Protein AF-0000000066391054 (afdb_homodimer)

Secondary structure (DSSP, 8-state):
------------------S-EE-SPPEEE---TTSPEEE--BEE--TT--S--EEEEEEE-SSTTSPPEEEEEEETTEEE--S-GGGTTTEEES-S-GGGTB--EEE-S--GGG-EEEEEEEEETTEEEEEEEEE-/------------------S-EE-SPPEEE---TTSPEEE--BEE--TT--S--EEEEEEE-SSTTSPPEEEEEEETTEEE--S-GGGTTTEEES-S-GGGTB--EEE-S--GGG-EEEEEEEEETTEEEEEEEEE-

Solvent-accessible surface area (backbone atoms only — not comparable to full-atom values): 15584 Å² total; per-residue (Å²): 138,85,81,79,80,76,78,79,78,77,74,71,77,73,76,69,83,57,57,34,38,62,74,48,76,76,48,76,46,79,63,58,73,59,35,68,46,77,48,79,36,33,40,47,79,22,92,79,40,43,71,64,58,36,37,37,35,29,42,47,51,86,49,64,87,47,74,64,38,54,40,36,36,38,49,70,92,37,78,46,49,82,61,29,78,94,46,52,90,29,59,41,66,70,48,96,53,47,88,78,29,35,63,21,31,35,36,44,62,33,49,82,83,66,51,44,38,34,33,47,35,43,33,27,44,85,26,63,32,74,50,57,32,40,38,72,138,84,81,78,79,78,79,78,76,78,74,73,76,74,76,70,82,57,58,34,40,63,74,48,74,77,49,77,46,79,62,58,75,60,34,68,46,78,48,79,37,33,40,46,80,21,92,80,40,41,70,65,58,36,36,39,35,28,41,46,50,85,50,63,88,49,74,65,39,54,41,37,37,39,48,71,93,38,78,46,51,81,64,29,80,95,46,51,88,28,57,40,67,71,48,96,52,46,91,78,30,36,65,20,32,35,37,45,62,33,50,81,85,65,49,44,37,33,34,46,36,44,35,27,45,84,27,62,34,73,49,55,32,42,39,73

Radius of gyration: 23.29 Å; Cα contacts (8 Å, |Δi|>4): 610; chains: 2; bounding box: 37×92×94 Å

InterPro domains:
  IPR007110 Immunoglobulin-like domain [PS50835] (18-136)
  IPR013106 Immunoglobulin V-set domain [PF07686] (26-132)
  IPR013106 Immunoglobulin V-set domain [SM00406] (36-122)
  IPR013783 Immunoglobulin-like fold [G3DSA:2.60.40.10] (15-136)
  IPR036179 Immunoglobulin-like domain superfamily [SSF48726] (21-135)
  IPR052307 Epithelial Junction Adhesion Regulator [PTHR44468] (2-136)

pLDDT: mean 89.66, std 15.78, range [41.47, 98.62]

Foldseek 3Di:
DPPPPPPPPPPPPPPCPQAKEWPDDEEEWEDDAQAKTKDWTFIDHGPPFDDWKKKFKWFDDPDPVDDTWTQWIDTPNDIDHHGDPVQVPQKAQPDPCVVVGTRMIMGGRDDPVNFGKMKMWIDGPPHIYMYIYGYD/DPPPPPPPPPPPPPPCPQAKEWPDDEEEWEDDAQAKTKDWTFIDHGPPFDDWKKKFKWFDDPDNVDDTWTQWIDTPNDIDHPGDPVQVPQKAQPDPCVVVGTRMIMGGRDDPVNFGKMKMWIDGPPHIYMYIYGYD

Organism: Mus musculus (NCBI:txid10090)

Sequence (272 aa):
MARLLCFVLLCGIADFTSGLSITTPEQRIEKAKGETAYLPCKFTLSPEDQGPLDIEWLISPSDNQIVDQVIILYSGDKIYDNYYPDLKGRVHFTSNDVKSGDASINVTNLQLSDIGTYQCKVKKAPGVANKKFLLTMARLLCFVLLCGIADFTSGLSITTPEQRIEKAKGETAYLPCKFTLSPEDQGPLDIEWLISPSDNQIVDQVIILYSGDKIYDNYYPDLKGRVHFTSNDVKSGDASINVTNLQLSDIGTYQCKVKKAPGVANKKFLLT

Nearest PDB structures (foldseek):
  2w9l-assembly2_O  TM=9.539E-01  e=2.294E-18  Homo sapiens
  3j6m-assembly1_B  TM=9.488E-01  e=3.039E-18  Homo sapiens
  3j6n-assembly1_K  TM=9.344E-01  e=1.236E-18  Homo sapiens
  1jew-assembly1_R  TM=9.488E-01  e=8.361E-18  Homo sapiens
  3mj7-assembly1_B  TM=9.248E-01  e=1.236E-18  Mus musculus

Structure (mmCIF, N/CA/C/O backbone):
data_AF-0000000066391054-model_v1
#
loop_
_entity.id
_entity.type
_entity.pdbx_description
1 polymer 'Coxsackie virus and adenovirus receptor'
#
loop_
_atom_site.group_PDB
_atom_site.id
_atom_site.type_symbol
_atom_site.label_atom_id
_atom_site.label_alt_id
_atom_site.label_comp_id
_atom_site.label_asym_id
_atom_site.label_entity_id
_atom_site.label_seq_id
_atom_site.pdbx_PDB_ins_code
_atom_site.Cartn_x
_atom_site.Cartn_y
_atom_site.Cartn_z
_atom_site.occupancy
_atom_site.B_iso_or_equiv
_atom_site.auth_seq_id
_atom_site.auth_comp_id
_atom_site.auth_asym_id
_atom_site.auth_atom_id
_atom_site.pdbx_PDB_model_num
ATOM 1 N N . MET A 1 1 ? 20.672 -45.094 47.188 1 41.47 1 MET A N 1
ATOM 2 C CA . MET A 1 1 ? 19.953 -44.812 45.938 1 41.47 1 MET A CA 1
ATOM 3 C C . MET A 1 1 ? 19.719 -43.312 45.781 1 41.47 1 MET A C 1
ATOM 5 O O . MET A 1 1 ? 18.938 -42.719 46.5 1 41.47 1 MET A O 1
ATOM 9 N N . ALA A 1 2 ? 20.75 -42.5 45.281 1 49.28 2 ALA A N 1
ATOM 10 C CA . ALA A 1 2 ? 20.828 -41.062 44.969 1 49.28 2 ALA A CA 1
ATOM 11 C C . ALA A 1 2 ? 19.859 -40.719 43.844 1 49.28 2 ALA A C 1
ATOM 13 O O . ALA A 1 2 ? 19.922 -41.281 42.75 1 49.28 2 ALA A O 1
ATOM 14 N N . ARG A 1 3 ? 18.562 -40.25 44.062 1 51.44 3 ARG A N 1
ATOM 15 C CA . ARG A 1 3 ? 17.609 -39.719 43.094 1 51.44 3 ARG A CA 1
ATOM 16 C C . ARG A 1 3 ? 18.219 -38.562 42.312 1 51.44 3 ARG A C 1
ATOM 18 O O . ARG A 1 3 ? 18.656 -37.562 42.875 1 51.44 3 ARG A O 1
ATOM 25 N N . LEU A 1 4 ? 18.891 -38.844 41.156 1 51.38 4 LEU A N 1
ATOM 26 C CA . LEU A 1 4 ? 19.344 -37.844 40.188 1 51.38 4 LEU A CA 1
ATOM 27 C C . LEU A 1 4 ? 18.172 -36.969 39.719 1 51.38 4 LEU A C 1
ATOM 29 O O . LEU A 1 4 ? 17.25 -37.469 39.062 1 51.38 4 LEU A O 1
ATOM 33 N N . LEU A 1 5 ? 17.797 -35.906 40.438 1 51.56 5 LEU A N 1
ATOM 34 C CA . LEU A 1 5 ? 16.859 -34.875 39.969 1 51.56 5 LEU A CA 1
ATOM 35 C C . LEU A 1 5 ? 17.297 -34.312 38.625 1 51.56 5 LEU A C 1
ATOM 37 O O . LEU A 1 5 ? 18.359 -33.688 38.531 1 51.56 5 LEU A O 1
ATOM 41 N N . CYS A 1 6 ? 16.875 -34.906 37.438 1 50.28 6 CYS A N 1
ATOM 42 C CA . CYS A 1 6 ? 17.047 -34.344 36.094 1 50.28 6 CYS A CA 1
ATOM 43 C C . CYS A 1 6 ? 16.328 -33 35.938 1 50.28 6 CYS A C 1
ATOM 45 O O . CYS A 1 6 ? 15.102 -32.938 36.062 1 50.28 6 CYS A O 1
ATOM 47 N N . PHE A 1 7 ? 16.875 -31.922 36.375 1 55.56 7 PHE A N 1
ATOM 48 C CA . PHE A 1 7 ? 16.359 -30.594 36.094 1 55.56 7 PHE A CA 1
ATOM 49 C C . PHE A 1 7 ? 16.156 -30.422 34.594 1 55.56 7 PHE A C 1
ATOM 51 O O . PHE A 1 7 ? 17.109 -30.359 33.812 1 55.56 7 PHE A O 1
ATOM 58 N N . VAL A 1 8 ? 14.992 -30.875 34.031 1 55.72 8 VAL A N 1
ATOM 59 C CA . VAL A 1 8 ? 14.586 -30.562 32.656 1 55.72 8 VAL A CA 1
ATOM 60 C C . VAL A 1 8 ? 14.531 -29.047 32.469 1 55.72 8 VAL A C 1
ATOM 62 O O . VAL A 1 8 ? 13.711 -28.375 33.094 1 55.72 8 VAL A O 1
ATOM 65 N N . LEU A 1 9 ? 15.672 -28.359 32.125 1 53.25 9 LEU A N 1
ATOM 66 C CA . LEU A 1 9 ? 15.719 -26.984 31.656 1 53.25 9 LEU A CA 1
ATOM 67 C C . LEU A 1 9 ? 14.797 -26.797 30.453 1 53.25 9 LEU A C 1
ATOM 69 O O . LEU A 1 9 ? 15.078 -27.312 29.375 1 53.25 9 LEU A O 1
ATOM 73 N N . LEU A 1 10 ? 13.492 -26.641 30.656 1 48 10 LEU A N 1
ATOM 74 C CA . LEU A 1 10 ? 12.594 -26.219 29.594 1 48 10 LEU A CA 1
ATOM 75 C C . LEU A 1 10 ? 13.023 -24.859 29.031 1 48 10 LEU A C 1
ATOM 77 O O . LEU A 1 10 ? 12.812 -23.828 29.656 1 48 10 LEU A O 1
ATOM 81 N N . CYS A 1 11 ? 14.141 -24.75 28.25 1 49.84 11 CYS A N 1
ATOM 82 C CA . CYS A 1 11 ? 14.438 -23.562 27.469 1 49.84 11 CYS A CA 1
ATOM 83 C C . CYS A 1 11 ? 13.227 -23.125 26.656 1 49.84 11 CYS A C 1
ATOM 85 O O . CYS A 1 11 ? 12.836 -23.781 25.703 1 49.84 11 CYS A O 1
ATOM 87 N N . GLY A 1 12 ? 12.297 -22.547 27.297 1 46.53 12 GLY A N 1
ATOM 88 C CA . GLY A 1 12 ? 11.242 -21.922 26.516 1 46.53 12 GLY A CA 1
ATOM 89 C C . GLY A 1 12 ? 11.766 -21.172 25.312 1 46.53 12 GLY A C 1
ATOM 90 O O . GLY A 1 12 ? 12.578 -20.25 25.453 1 46.53 12 GLY A O 1
ATOM 91 N N . ILE A 1 13 ? 11.883 -21.719 24.078 1 46.47 13 ILE A N 1
ATOM 92 C CA . ILE A 1 13 ? 12.086 -20.984 22.828 1 46.47 13 ILE A CA 1
ATOM 93 C C . ILE A 1 13 ? 11.148 -19.781 22.781 1 46.47 13 ILE A C 1
ATOM 95 O O . ILE A 1 13 ? 9.93 -19.953 22.672 1 46.47 13 ILE A O 1
ATOM 99 N N . ALA A 1 14 ? 11.484 -18.688 23.484 1 46.59 14 ALA A N 1
ATOM 100 C CA . ALA A 1 14 ? 10.82 -17.438 23.109 1 46.59 14 ALA A CA 1
ATOM 101 C C . ALA A 1 14 ? 10.773 -17.266 21.594 1 46.59 14 ALA A C 1
ATOM 103 O O . ALA A 1 14 ? 11.82 -17.172 20.938 1 46.59 14 ALA A O 1
ATOM 104 N N . ASP A 1 15 ? 9.742 -17.766 20.891 1 47.03 15 ASP A N 1
ATOM 105 C CA . ASP A 1 15 ? 9.484 -17.406 19.5 1 47.03 15 ASP A CA 1
ATOM 106 C C . ASP A 1 15 ? 9.602 -15.891 19.297 1 47.03 15 ASP A C 1
ATOM 108 O O . ASP A 1 15 ? 8.727 -15.133 19.703 1 47.03 15 ASP A O 1
ATOM 112 N N . PHE A 1 16 ? 10.766 -15.359 19.328 1 47.69 16 PHE A N 1
ATOM 113 C CA . PHE A 1 16 ? 10.977 -13.977 18.891 1 47.69 16 PHE A CA 1
ATOM 114 C C . PHE A 1 16 ? 10.25 -13.711 17.578 1 47.69 16 PHE A C 1
ATOM 116 O O . PHE A 1 16 ? 10.711 -14.133 16.516 1 47.69 16 PHE A O 1
ATOM 123 N N . THR A 1 17 ? 8.859 -13.805 17.516 1 52.66 17 THR A N 1
ATOM 124 C CA . THR A 1 17 ? 8.203 -13.258 16.328 1 52.66 17 THR A CA 1
ATOM 125 C C . THR A 1 17 ? 8.797 -11.898 15.961 1 52.66 17 THR A C 1
ATOM 127 O O . THR A 1 17 ? 8.422 -10.875 16.531 1 52.66 17 THR A O 1
ATOM 130 N N . SER A 1 18 ? 10.172 -11.844 15.656 1 67.5 18 SER A N 1
ATOM 131 C CA . SER A 1 18 ? 11.148 -10.789 15.406 1 67.5 18 SER A CA 1
ATOM 132 C C . SER A 1 18 ? 10.852 -10.062 14.094 1 67.5 18 SER A C 1
ATOM 134 O O . SER A 1 18 ? 11.773 -9.602 13.414 1 67.5 18 SER A O 1
ATOM 136 N N . GLY A 1 19 ? 9.578 -10.016 13.586 1 86.75 19 GLY A N 1
ATOM 137 C CA . GLY A 1 19 ? 9.414 -9.297 12.328 1 86.75 19 GLY A CA 1
ATOM 138 C C . GLY A 1 19 ? 8.992 -7.855 12.523 1 86.75 19 GLY A C 1
ATOM 139 O O . GLY A 1 19 ? 8.805 -7.398 13.648 1 86.75 19 GLY A O 1
ATOM 140 N N . LEU A 1 20 ? 9.164 -7.035 11.562 1 95.5 20 LEU A N 1
ATOM 141 C CA . LEU A 1 20 ? 8.633 -5.676 11.539 1 95.5 20 LEU A CA 1
ATOM 142 C C . LEU A 1 20 ? 7.234 -5.625 12.141 1 95.5 20 LEU A C 1
ATOM 144 O O . LEU A 1 20 ? 6.395 -6.477 11.836 1 95.5 20 LEU A O 1
ATOM 148 N N . SER A 1 21 ? 7 -4.723 13.078 1 96.44 21 SER A N 1
ATOM 149 C CA . SER A 1 21 ? 5.695 -4.613 13.719 1 96.44 21 SER A CA 1
ATOM 150 C C . SER A 1 21 ? 5.359 -3.16 14.039 1 96.44 21 SER A C 1
ATOM 152 O O . SER A 1 21 ? 6.246 -2.367 14.359 1 96.44 21 SER A O 1
ATOM 154 N N . ILE A 1 22 ? 4.156 -2.805 13.812 1 97.06 22 ILE A N 1
ATOM 155 C CA . ILE A 1 22 ? 3.641 -1.546 14.336 1 97.06 22 ILE A CA 1
ATOM 156 C C . ILE A 1 22 ? 3.104 -1.76 15.75 1 97.06 22 ILE A C 1
ATOM 158 O O . ILE A 1 22 ? 2.154 -2.521 15.953 1 97.06 22 ILE A O 1
ATOM 162 N N . THR A 1 23 ? 3.701 -1.106 16.688 1 96.44 23 THR A N 1
ATOM 163 C CA . THR A 1 23 ? 3.467 -1.374 18.109 1 96.44 23 THR A CA 1
ATOM 164 C C . THR A 1 23 ? 2.316 -0.523 18.641 1 96.44 23 THR A C 1
ATOM 166 O O . THR A 1 23 ? 1.784 -0.791 19.719 1 96.44 23 THR A O 1
ATOM 169 N N . THR A 1 24 ? 1.842 0.444 17.906 1 95.12 24 THR A N 1
ATOM 170 C CA . THR A 1 24 ? 0.715 1.281 18.312 1 95.12 24 THR A CA 1
ATOM 171 C C . THR A 1 24 ? -0.603 0.529 18.141 1 95.12 24 THR A C 1
ATOM 173 O O . THR A 1 24 ? -0.839 -0.099 17.109 1 95.12 24 THR A O 1
ATOM 176 N N . PRO A 1 25 ? -1.412 0.559 19.094 1 89.69 25 PRO A N 1
ATOM 177 C CA . PRO A 1 25 ? -2.701 -0.126 18.953 1 89.69 25 PRO A CA 1
ATOM 178 C C . PRO A 1 25 ? -3.672 0.609 18.047 1 89.69 25 PRO A C 1
ATOM 180 O O . PRO A 1 25 ? -3.527 1.813 17.812 1 89.69 25 PRO A O 1
ATOM 183 N N . GLU A 1 26 ? -4.586 -0.206 17.5 1 85.62 26 GLU A N 1
ATOM 184 C CA . GLU A 1 26 ? -5.68 0.391 16.734 1 85.62 26 GLU A CA 1
ATOM 185 C C . GLU A 1 26 ? -6.555 1.269 17.625 1 85.62 26 GLU A C 1
ATOM 187 O O . GLU A 1 26 ? -6.848 0.905 18.766 1 85.62 26 GLU A O 1
ATOM 192 N N . GLN A 1 27 ? -6.891 2.42 17.109 1 87.81 27 GLN A N 1
ATOM 193 C CA . GLN A 1 27 ? -7.707 3.285 17.953 1 87.81 27 GLN A CA 1
ATOM 194 C C . GLN A 1 27 ? -8.602 4.191 17.109 1 87.81 27 GLN A C 1
ATOM 196 O O . GLN A 1 27 ? -8.391 4.336 15.898 1 87.81 27 GLN A O 1
ATOM 201 N N . ARG A 1 28 ? -9.609 4.656 17.75 1 93.38 28 ARG A N 1
ATOM 202 C CA . ARG A 1 28 ? -10.461 5.723 17.234 1 93.38 28 ARG A CA 1
ATOM 203 C C . ARG A 1 28 ? -10.023 7.082 17.766 1 93.38 28 ARG A C 1
ATOM 205 O O . ARG A 1 28 ? -9.805 7.234 18.969 1 93.38 28 ARG A O 1
ATOM 212 N N . ILE A 1 29 ? -9.906 8.039 16.969 1 96.69 29 ILE A N 1
ATOM 213 C CA . ILE A 1 29 ? -9.461 9.383 17.328 1 96.69 29 ILE A CA 1
ATOM 214 C C . ILE A 1 29 ? -10.578 10.383 17.062 1 96.69 29 ILE A C 1
ATOM 216 O O . ILE A 1 29 ? -11.062 10.492 15.93 1 96.69 29 ILE A O 1
ATOM 220 N N . GLU A 1 30 ? -11.008 11.062 18.062 1 97.25 30 GLU A N 1
ATOM 221 C CA . GLU A 1 30 ? -12.055 12.07 17.953 1 97.25 30 GLU A CA 1
ATOM 222 C C . GLU A 1 30 ? -11.5 13.469 18.219 1 97.25 30 GLU A C 1
ATOM 224 O O . GLU A 1 30 ? -10.859 13.703 19.25 1 97.25 30 GLU A O 1
ATOM 229 N N . LYS A 1 31 ? -11.766 14.398 17.25 1 97.38 31 LYS A N 1
ATOM 230 C CA . LYS A 1 31 ? -11.305 15.773 17.375 1 97.38 31 LYS A CA 1
ATOM 231 C C . LYS A 1 31 ? -12.32 16.75 16.781 1 97.38 31 LYS A C 1
ATOM 233 O O . LYS A 1 31 ? -13.117 16.375 15.914 1 97.38 31 LYS A O 1
ATOM 238 N N . ALA A 1 32 ? -12.273 17.969 17.156 1 96.88 32 ALA A N 1
ATOM 239 C CA . ALA A 1 32 ? -13.172 18.984 16.641 1 96.88 32 ALA A CA 1
ATOM 240 C C . ALA A 1 32 ? -12.57 19.688 15.422 1 96.88 32 ALA A C 1
ATOM 242 O O . ALA A 1 32 ? -11.359 19.641 15.203 1 96.88 32 ALA A O 1
ATOM 243 N 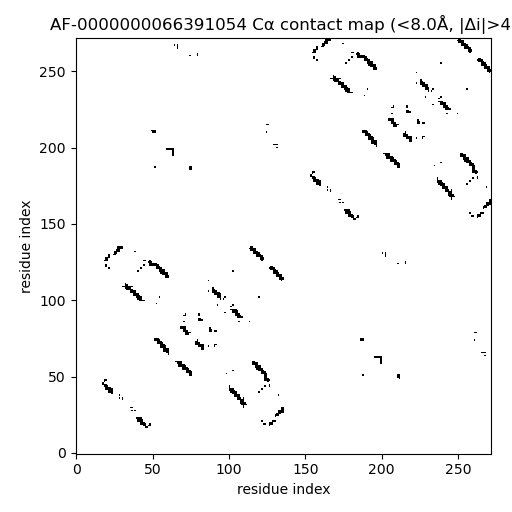N . LYS A 1 33 ? -13.477 20.281 14.641 1 97.12 33 LYS A N 1
ATOM 244 C CA . LYS A 1 33 ? -13.055 21.125 13.523 1 97.12 33 LYS A CA 1
ATOM 245 C C . LYS A 1 33 ? -12.055 22.188 13.992 1 97.12 33 LYS A C 1
ATOM 247 O O . LYS A 1 33 ? -12.234 22.781 15.055 1 97.12 33 LYS A O 1
ATOM 252 N N . GLY A 1 34 ? -11.031 22.375 13.195 1 97.81 34 GLY A N 1
ATOM 253 C CA . GLY A 1 34 ? -10.055 23.406 13.5 1 97.81 34 GLY A CA 1
ATOM 254 C C . GLY A 1 34 ? -8.914 22.906 14.367 1 97.81 34 GLY A C 1
ATOM 255 O O . GLY A 1 34 ? -7.867 23.547 14.469 1 97.81 34 GLY A O 1
ATOM 256 N N . GLU A 1 35 ? -9.039 21.766 14.953 1 98.19 35 GLU A N 1
ATOM 257 C CA . GLU A 1 35 ? -8.016 21.219 15.836 1 98.19 35 GLU A CA 1
ATOM 258 C C . GLU A 1 35 ? -6.965 20.438 15.055 1 98.19 35 GLU A C 1
ATOM 260 O O . GLU A 1 35 ? -7.027 20.359 13.828 1 98.19 35 GLU A O 1
ATOM 265 N N . THR A 1 36 ? -5.902 20.078 15.781 1 98.44 36 THR A N 1
ATOM 266 C CA . THR A 1 36 ? -4.883 19.172 15.258 1 98.44 36 THR A CA 1
ATOM 267 C C . THR A 1 36 ? -5.086 17.75 15.773 1 98.44 36 THR A C 1
ATOM 269 O O . THR A 1 36 ? -5.258 17.547 16.984 1 98.44 36 THR A O 1
ATOM 272 N N . ALA A 1 37 ? -5.152 16.828 14.875 1 98.38 37 ALA A N 1
ATOM 273 C CA . ALA A 1 37 ? -5.234 15.43 15.273 1 98.38 37 ALA A CA 1
ATOM 274 C C . ALA A 1 37 ? -3.863 14.766 15.219 1 98.38 37 ALA A C 1
ATOM 276 O O . ALA A 1 37 ? -3.137 14.898 14.234 1 98.38 37 ALA A O 1
ATOM 277 N N . TYR A 1 38 ? -3.504 14.086 16.281 1 98.31 38 TYR A N 1
ATOM 278 C CA . TYR A 1 38 ? -2.314 13.242 16.359 1 98.31 38 TYR A CA 1
ATOM 279 C C . TYR A 1 38 ? -2.658 11.789 16.062 1 98.31 38 TYR A C 1
ATOM 281 O O . TYR A 1 38 ? -3.48 11.18 16.75 1 98.31 38 TYR A O 1
ATOM 289 N N . LEU A 1 39 ? -2.107 11.234 15.016 1 98.19 39 LEU A N 1
ATOM 290 C CA . LEU A 1 39 ? -2.279 9.828 14.672 1 98.19 39 LEU A CA 1
ATOM 291 C C . LEU A 1 39 ? -1.005 9.039 14.953 1 98.19 39 LEU A C 1
ATOM 293 O O . LEU A 1 39 ? -0.014 9.172 14.234 1 98.19 39 LEU A O 1
ATOM 297 N N . PRO A 1 40 ? -0.972 8.25 15.945 1 98.19 40 PRO A N 1
ATOM 298 C CA . PRO A 1 40 ? 0.245 7.555 16.375 1 98.19 40 PRO A CA 1
ATOM 299 C C . PRO A 1 40 ? 0.564 6.344 15.5 1 98.19 40 PRO A C 1
ATOM 301 O O . PRO A 1 40 ? -0.342 5.605 15.102 1 98.19 40 PRO A O 1
ATOM 304 N N . CYS A 1 41 ? 1.877 6.145 15.266 1 98.44 41 CYS A N 1
ATOM 305 C CA . CYS A 1 41 ? 2.365 4.98 14.539 1 98.44 41 CYS A CA 1
ATOM 306 C C . CYS A 1 41 ? 3.826 4.699 14.875 1 98.44 41 CYS A C 1
ATOM 308 O O . CYS A 1 41 ? 4.727 5.168 14.172 1 98.44 41 CYS A O 1
ATOM 310 N N . LYS A 1 42 ? 4.012 3.965 15.875 1 98.44 42 LYS A N 1
ATOM 311 C CA . LYS A 1 42 ? 5.348 3.506 16.25 1 98.44 42 LYS A CA 1
ATOM 312 C C . LYS A 1 42 ? 5.613 2.098 15.727 1 98.44 42 LYS A C 1
ATOM 314 O O . LYS A 1 42 ? 4.711 1.259 15.703 1 98.44 42 LYS A O 1
ATOM 319 N N . PHE A 1 43 ? 6.906 1.872 15.336 1 98.5 43 PHE A N 1
ATOM 320 C CA . PHE A 1 43 ? 7.195 0.568 14.75 1 98.5 43 PHE A CA 1
ATOM 321 C C . PHE A 1 43 ? 8.578 0.088 15.148 1 98.5 43 PHE A C 1
ATOM 323 O O . PHE A 1 43 ? 9.414 0.879 15.609 1 98.5 43 PHE A O 1
ATOM 330 N N . THR A 1 44 ? 8.797 -1.205 15.039 1 97.94 44 THR A N 1
ATOM 331 C CA . THR A 1 44 ? 10.094 -1.845 15.203 1 97.94 44 THR A CA 1
ATOM 332 C C . THR A 1 44 ? 10.477 -2.639 13.961 1 97.94 44 THR A C 1
ATOM 334 O O . THR A 1 44 ? 9.609 -3.236 13.312 1 97.94 44 THR A O 1
ATOM 337 N N . LEU A 1 45 ? 11.75 -2.561 13.68 1 97.44 45 LEU A N 1
ATOM 338 C CA . LEU A 1 45 ? 12.273 -3.322 12.547 1 97.44 45 LEU A CA 1
ATOM 339 C C . LEU A 1 45 ? 12.914 -4.621 13.023 1 97.44 45 LEU A C 1
ATOM 341 O O . LEU A 1 45 ? 13.305 -4.738 14.188 1 97.44 45 LEU A O 1
ATOM 345 N N . SER A 1 46 ? 12.891 -5.555 12.141 1 95.94 46 SER A N 1
ATOM 346 C CA . SER A 1 46 ? 13.555 -6.828 12.406 1 95.94 46 SER A CA 1
ATOM 347 C C . SER A 1 46 ? 14.977 -6.832 11.852 1 95.94 46 SER A C 1
ATOM 349 O O . SER A 1 46 ? 15.25 -6.203 10.828 1 95.94 46 SER A O 1
ATOM 351 N N . PRO A 1 47 ? 15.906 -7.559 12.469 1 94.75 47 PRO A N 1
ATOM 352 C CA . PRO A 1 47 ? 17.266 -7.676 11.93 1 94.75 47 PRO A CA 1
ATOM 353 C C . PRO A 1 47 ? 17.297 -8.305 10.539 1 94.75 47 PRO A C 1
ATOM 355 O O . PRO A 1 47 ? 18.25 -8.117 9.789 1 94.75 47 PRO A O 1
ATOM 358 N N . GLU A 1 48 ? 16.203 -9.047 10.203 1 95.25 48 GLU A N 1
ATOM 359 C CA . GLU A 1 48 ? 16.156 -9.75 8.922 1 95.25 48 GLU A CA 1
ATOM 360 C C . GLU A 1 48 ? 15.703 -8.812 7.801 1 95.25 48 GLU A C 1
ATOM 362 O O . GLU A 1 48 ? 15.859 -9.133 6.621 1 95.25 48 GLU A O 1
ATOM 367 N N . ASP A 1 49 ? 15.109 -7.68 8.195 1 96.31 49 ASP A N 1
ATOM 368 C CA . ASP A 1 49 ? 14.602 -6.746 7.199 1 96.31 49 ASP A CA 1
ATOM 369 C C . ASP A 1 49 ? 15.75 -6.094 6.426 1 96.31 49 ASP A C 1
ATOM 371 O O . ASP A 1 49 ? 16.75 -5.676 7.016 1 96.31 49 ASP A O 1
ATOM 375 N N . GLN A 1 50 ? 15.594 -6.066 5.137 1 95.25 50 GLN A N 1
ATOM 376 C CA . GLN A 1 50 ? 16.641 -5.539 4.273 1 95.25 50 GLN A CA 1
ATOM 377 C C . GLN A 1 50 ? 16.078 -4.551 3.258 1 95.25 50 GLN A C 1
ATOM 379 O O . GLN A 1 50 ? 14.859 -4.492 3.053 1 95.25 50 GLN A O 1
ATOM 384 N N . GLY A 1 51 ? 16.984 -3.791 2.725 1 94.88 51 GLY A N 1
ATOM 385 C CA . GLY A 1 51 ? 16.562 -2.859 1.69 1 94.88 51 GLY A CA 1
ATOM 386 C C . GLY A 1 51 ? 16 -1.564 2.248 1 94.88 51 GLY A C 1
ATOM 387 O O . GLY A 1 51 ? 16.25 -1.217 3.402 1 94.88 51 GLY A O 1
ATOM 388 N N . PRO A 1 52 ? 15.297 -0.842 1.359 1 96.81 52 PRO A N 1
ATOM 389 C CA . PRO A 1 52 ? 14.828 0.488 1.755 1 96.81 52 PRO A CA 1
ATOM 390 C C . PRO A 1 52 ? 13.641 0.434 2.719 1 96.81 52 PRO A C 1
ATOM 392 O O . PRO A 1 52 ? 12.82 -0.48 2.641 1 96.81 52 PRO A O 1
ATOM 395 N N . LEU A 1 53 ? 13.602 1.356 3.613 1 97.69 53 LEU A N 1
ATOM 396 C CA . LEU A 1 53 ? 12.438 1.59 4.461 1 97.69 53 LEU A CA 1
ATOM 397 C C . LEU A 1 53 ? 11.43 2.494 3.76 1 97.69 53 LEU A C 1
ATOM 399 O O . LEU A 1 53 ? 11.797 3.553 3.242 1 97.69 53 LEU A O 1
ATOM 403 N N . ASP A 1 54 ? 10.242 2.049 3.732 1 97.88 54 ASP A N 1
ATOM 404 C CA . ASP A 1 54 ? 9.141 2.791 3.135 1 97.88 54 ASP A CA 1
ATOM 405 C C . ASP A 1 54 ? 7.984 2.943 4.121 1 97.88 54 ASP A C 1
ATOM 407 O O . ASP A 1 54 ? 7.605 1.983 4.797 1 97.88 54 ASP A O 1
ATOM 411 N N . ILE A 1 55 ? 7.461 4.152 4.223 1 98.44 55 ILE A N 1
ATOM 412 C CA . ILE A 1 55 ? 6.328 4.43 5.098 1 98.44 55 ILE A CA 1
ATOM 413 C C . ILE A 1 55 ? 5.266 5.219 4.34 1 98.44 55 ILE A C 1
ATOM 415 O O . ILE A 1 55 ? 5.578 6.223 3.689 1 98.44 55 ILE A O 1
ATOM 419 N N . GLU A 1 56 ? 4.023 4.746 4.379 1 98.38 56 GLU A N 1
ATOM 420 C CA . GLU A 1 56 ? 2.896 5.438 3.754 1 98.38 56 GLU A CA 1
ATOM 421 C C . GLU A 1 56 ? 1.775 5.684 4.758 1 98.38 56 GLU A C 1
ATOM 423 O O . GLU A 1 56 ? 1.405 4.785 5.516 1 98.38 56 GLU A O 1
ATOM 428 N N . TRP A 1 57 ? 1.344 6.883 4.789 1 98.5 57 TRP A N 1
ATOM 429 C CA . TRP A 1 57 ? 0.02 7.141 5.348 1 98.5 57 TRP A CA 1
ATOM 430 C C . TRP A 1 57 ? -1.025 7.246 4.242 1 98.5 57 TRP A C 1
ATOM 432 O O . TRP A 1 57 ? -0.812 7.934 3.24 1 98.5 57 TRP A O 1
ATOM 442 N N . LEU A 1 58 ? -2.148 6.523 4.441 1 97.31 58 LEU A N 1
ATOM 443 C CA . LEU A 1 58 ? -3.17 6.434 3.404 1 97.31 58 LEU A CA 1
ATOM 444 C C . LEU A 1 58 ? -4.551 6.754 3.969 1 97.31 58 LEU A C 1
ATOM 446 O O . LEU A 1 58 ? -4.793 6.574 5.164 1 97.31 58 LEU A O 1
ATOM 450 N N . ILE A 1 59 ? -5.418 7.285 3.115 1 95.12 59 ILE A N 1
ATOM 451 C CA . ILE A 1 59 ? -6.848 7.336 3.402 1 95.12 59 ILE A CA 1
ATOM 452 C C . ILE A 1 59 ? -7.562 6.195 2.678 1 95.12 59 ILE A C 1
ATOM 454 O O . ILE A 1 59 ? -7.359 5.992 1.479 1 95.12 59 ILE A O 1
ATOM 458 N N . SER A 1 60 ? -8.266 5.395 3.41 1 91.31 60 SER A N 1
ATOM 459 C CA . SER A 1 60 ? -9 4.262 2.865 1 91.31 60 SER A CA 1
ATOM 460 C C . SER A 1 60 ? -10.469 4.613 2.635 1 91.31 60 SER A C 1
ATOM 462 O O . SER A 1 60 ? -11.234 4.742 3.59 1 91.31 60 SER A O 1
ATOM 464 N N . PRO A 1 61 ? -10.805 4.75 1.362 1 87.62 61 PRO A N 1
ATOM 465 C CA . PRO A 1 61 ? -12.203 5.066 1.094 1 87.62 61 PRO A CA 1
ATOM 466 C C . PRO A 1 61 ? -13.164 3.992 1.602 1 87.62 61 PRO A C 1
ATOM 468 O O . PRO A 1 61 ? -12.766 2.84 1.782 1 87.62 61 PRO A O 1
ATOM 471 N N . SER A 1 62 ? -14.43 4.379 1.843 1 85.31 62 SER A N 1
ATOM 472 C CA . SER A 1 62 ? -15.453 3.443 2.291 1 85.31 62 SER A CA 1
ATOM 473 C C . SER A 1 62 ? -15.781 2.416 1.212 1 85.31 62 SER A C 1
ATOM 475 O O . SER A 1 62 ? -16.125 1.274 1.518 1 85.31 62 SER A O 1
ATOM 477 N N . ASP A 1 63 ? -15.633 2.836 0.042 1 83.62 63 ASP A N 1
ATOM 478 C CA . ASP A 1 63 ? -15.82 1.94 -1.096 1 83.62 63 ASP A CA 1
ATOM 479 C C . ASP A 1 63 ? -14.578 1.087 -1.336 1 83.62 63 ASP A C 1
ATOM 481 O O . ASP A 1 63 ? -13.516 1.609 -1.679 1 83.62 63 ASP A O 1
ATOM 485 N N . ASN A 1 64 ? -14.758 -0.189 -1.263 1 79.94 64 ASN A N 1
ATOM 486 C CA . ASN A 1 64 ? -13.625 -1.106 -1.342 1 79.94 64 ASN A CA 1
ATOM 487 C C . ASN A 1 64 ? -13.125 -1.258 -2.775 1 79.94 64 ASN A C 1
ATOM 489 O O . ASN A 1 64 ? -12.117 -1.919 -3.018 1 79.94 64 ASN A O 1
ATOM 493 N N . GLN A 1 65 ? -13.828 -0.7 -3.707 1 80.25 65 GLN A N 1
ATOM 494 C CA . GLN A 1 65 ? -13.406 -0.77 -5.102 1 80.25 65 GLN A CA 1
ATOM 495 C C . GLN A 1 65 ? -12.492 0.399 -5.461 1 80.25 65 GLN A C 1
ATOM 497 O O . GLN A 1 65 ? -11.898 0.419 -6.539 1 80.25 65 GLN A O 1
ATOM 502 N N . ILE A 1 66 ? -12.469 1.343 -4.504 1 85.69 66 ILE A N 1
ATOM 503 C CA . ILE A 1 66 ? -11.602 2.498 -4.703 1 85.69 66 ILE A CA 1
ATOM 504 C C . ILE A 1 66 ? -10.273 2.285 -3.973 1 85.69 66 ILE A C 1
ATOM 506 O O . ILE A 1 66 ? -10.266 1.852 -2.818 1 85.69 66 ILE A O 1
ATOM 510 N N . VAL A 1 67 ? -9.195 2.539 -4.613 1 87.94 67 VAL A N 1
ATOM 511 C CA . VAL A 1 67 ? -7.875 2.281 -4.047 1 87.94 67 VAL A CA 1
ATOM 512 C C . VAL A 1 67 ? -7.598 3.264 -2.908 1 87.94 67 VAL A C 1
ATOM 514 O O . VAL A 1 67 ? -8.078 4.398 -2.93 1 87.94 67 VAL A O 1
ATOM 517 N N . ASP A 1 68 ? -6.859 2.826 -1.962 1 92.81 68 ASP A N 1
ATOM 518 C CA . ASP A 1 68 ? -6.379 3.715 -0.909 1 92.81 68 ASP A CA 1
ATOM 519 C C . ASP A 1 68 ? -5.566 4.867 -1.493 1 92.81 68 ASP A C 1
ATOM 521 O O . ASP A 1 68 ? -4.848 4.691 -2.479 1 92.81 68 ASP A O 1
ATOM 525 N N . GLN A 1 69 ? -5.688 5.977 -0.858 1 94.38 69 GLN A N 1
ATOM 526 C CA . GLN A 1 69 ? -4.965 7.148 -1.343 1 94.38 69 GLN A CA 1
ATOM 527 C C . GLN A 1 69 ? -3.846 7.543 -0.385 1 94.38 69 GLN A C 1
ATOM 529 O O . GLN A 1 69 ? -4.094 7.809 0.793 1 94.38 69 GLN A O 1
ATOM 534 N N . VAL A 1 70 ? -2.66 7.609 -0.936 1 97.56 70 VAL A N 1
ATOM 535 C CA . VAL A 1 70 ? -1.514 8.047 -0.146 1 97.56 70 VAL A CA 1
ATOM 536 C C . VAL A 1 70 ? -1.655 9.531 0.189 1 97.56 70 VAL A C 1
ATOM 538 O O . VAL A 1 70 ? -2.037 10.336 -0.666 1 97.56 70 VAL A O 1
ATOM 541 N N . ILE A 1 71 ? -1.372 9.984 1.354 1 98 71 ILE A N 1
ATOM 542 C CA . ILE A 1 71 ? -1.459 11.398 1.699 1 98 71 ILE A CA 1
ATOM 543 C C . ILE A 1 71 ? -0.066 11.945 2.01 1 98 71 ILE A C 1
ATOM 545 O O . ILE A 1 71 ? 0.207 13.125 1.802 1 98 71 ILE A O 1
ATOM 549 N N . ILE A 1 72 ? 0.858 11.156 2.529 1 98.06 72 ILE A N 1
ATOM 550 C CA . ILE A 1 72 ? 2.254 11.492 2.797 1 98.06 72 ILE A CA 1
ATOM 551 C C . ILE A 1 72 ? 3.107 10.227 2.727 1 98.06 72 ILE A C 1
ATOM 553 O O . ILE A 1 72 ? 2.65 9.141 3.086 1 98.06 72 ILE A O 1
ATOM 557 N N . LEU A 1 73 ? 4.309 10.289 2.195 1 97.88 73 LEU A N 1
ATOM 558 C CA . LEU A 1 73 ? 5.191 9.164 1.905 1 97.88 73 LEU A CA 1
ATOM 559 C C . LEU A 1 73 ? 6.609 9.445 2.389 1 97.88 73 LEU A C 1
ATOM 561 O O . LEU A 1 73 ? 7.117 10.555 2.221 1 97.88 73 LEU A O 1
ATOM 565 N N . TYR A 1 74 ? 7.199 8.609 3.15 1 98.06 74 TYR A N 1
ATOM 566 C CA . TYR A 1 74 ? 8.633 8.578 3.41 1 98.06 74 TYR A CA 1
ATOM 567 C C . TYR A 1 74 ? 9.312 7.48 2.602 1 98.06 74 TYR A C 1
ATOM 569 O O . TYR A 1 74 ? 8.961 6.305 2.719 1 98.06 74 TYR A O 1
ATOM 577 N N . SER A 1 75 ? 10.195 7.758 1.775 1 96.69 75 SER A N 1
ATOM 578 C CA . SER A 1 75 ? 10.914 6.82 0.92 1 96.69 75 SER A CA 1
ATOM 579 C C . SER A 1 75 ? 12.266 7.383 0.496 1 96.69 75 SER A C 1
ATOM 581 O O . SER A 1 75 ? 12.367 8.547 0.11 1 96.69 75 SER A O 1
ATOM 583 N N . GLY A 1 76 ? 13.367 6.555 0.585 1 93.25 76 GLY A N 1
ATOM 584 C CA . GLY A 1 76 ? 14.688 7.023 0.195 1 93.25 76 GLY A CA 1
ATOM 585 C C . GLY A 1 76 ? 15.188 8.18 1.043 1 93.25 76 GLY A C 1
ATOM 586 O O . GLY A 1 76 ? 15.766 9.133 0.521 1 93.25 76 GLY A O 1
ATOM 587 N N . ASP A 1 77 ? 14.812 8.172 2.242 1 94.56 77 ASP A N 1
ATOM 588 C CA . ASP A 1 77 ? 15.242 9.164 3.227 1 94.56 77 ASP A CA 1
ATOM 589 C C . ASP A 1 77 ? 14.641 10.539 2.924 1 94.56 77 ASP A C 1
ATOM 591 O O . ASP A 1 77 ? 15.219 11.562 3.297 1 94.56 77 ASP A O 1
ATOM 595 N N . LYS A 1 78 ? 13.57 10.555 2.219 1 96.31 78 LYS A N 1
ATOM 596 C CA . LYS A 1 78 ? 12.883 11.797 1.88 1 96.31 78 LYS A CA 1
ATOM 597 C C . LYS A 1 78 ? 11.391 11.703 2.197 1 96.31 78 LYS A C 1
ATOM 599 O O . LYS A 1 78 ? 10.812 10.609 2.17 1 96.31 78 LYS A O 1
ATOM 604 N N . ILE A 1 79 ? 10.859 12.82 2.523 1 97 79 ILE A N 1
ATOM 605 C CA . ILE A 1 79 ? 9.422 12.922 2.789 1 97 79 ILE A CA 1
ATOM 606 C C . ILE A 1 79 ? 8.727 13.578 1.603 1 97 79 ILE A C 1
ATOM 608 O O . ILE A 1 79 ? 9.188 14.594 1.084 1 97 79 ILE A O 1
ATOM 612 N N . TYR A 1 80 ? 7.648 12.992 1.138 1 96.44 80 TYR A N 1
ATOM 613 C CA . TYR A 1 80 ? 6.785 13.516 0.085 1 96.44 80 TYR A CA 1
ATOM 614 C C . TYR A 1 80 ? 5.367 13.727 0.598 1 96.44 80 TYR A C 1
ATOM 616 O O . TYR A 1 80 ? 4.68 12.766 0.956 1 96.44 80 TYR A O 1
ATOM 624 N N . ASP A 1 81 ? 4.895 14.977 0.597 1 95.25 81 ASP A N 1
ATOM 625 C CA . ASP A 1 81 ? 3.654 15.281 1.31 1 95.25 81 ASP A CA 1
ATOM 626 C C . ASP A 1 81 ? 2.629 15.922 0.381 1 95.25 81 ASP A C 1
ATOM 628 O O . ASP A 1 81 ? 1.724 16.625 0.839 1 95.25 81 ASP A O 1
ATOM 632 N N . ASN A 1 82 ? 2.732 15.727 -0.863 1 92.62 82 ASN A N 1
ATOM 633 C CA . ASN A 1 82 ? 1.86 16.375 -1.834 1 92.62 82 ASN A CA 1
ATOM 634 C C . ASN A 1 82 ? 1.052 15.352 -2.631 1 92.62 82 ASN A C 1
ATOM 636 O O . ASN A 1 82 ? 0.979 15.438 -3.859 1 92.62 82 ASN A O 1
ATOM 640 N N . TYR A 1 83 ? 0.368 14.406 -1.905 1 95.69 83 TYR A N 1
ATOM 641 C CA . TYR A 1 83 ? -0.315 13.336 -2.623 1 95.69 83 TYR A CA 1
ATOM 642 C C . TYR A 1 83 ? -1.826 13.531 -2.586 1 95.69 83 TYR A C 1
ATOM 644 O O . TYR A 1 83 ? -2.555 12.938 -3.381 1 95.69 83 TYR A O 1
ATOM 652 N N . TYR A 1 84 ? -2.236 14.266 -1.618 1 95.12 84 TYR A N 1
ATOM 653 C CA . TYR A 1 84 ? -3.668 14.422 -1.386 1 95.12 84 TYR A CA 1
ATOM 654 C C . TYR A 1 84 ? -4.043 15.891 -1.228 1 95.12 84 TYR A C 1
ATOM 656 O O . TYR A 1 84 ? -3.922 16.453 -0.138 1 95.12 84 TYR A O 1
ATOM 664 N N . PRO A 1 85 ? -4.605 16.438 -2.236 1 94 85 PRO A N 1
ATOM 665 C CA . PRO A 1 85 ? -4.805 17.891 -2.293 1 94 85 PRO A CA 1
ATOM 666 C C . PRO A 1 85 ? -5.582 18.422 -1.092 1 94 85 PRO A C 1
ATOM 668 O O . PRO A 1 85 ? -5.281 19.516 -0.589 1 94 85 PRO A O 1
ATOM 671 N N . ASP A 1 86 ? -6.555 17.703 -0.605 1 94.69 86 ASP A N 1
ATOM 672 C CA . ASP A 1 86 ? -7.414 18.203 0.465 1 94.69 86 ASP A CA 1
ATOM 673 C C . ASP A 1 86 ? -6.645 18.312 1.777 1 94.69 86 ASP A C 1
ATOM 675 O O . ASP A 1 86 ? -7.102 18.984 2.715 1 94.69 86 ASP A O 1
ATOM 679 N N . LEU A 1 87 ? -5.492 17.656 1.826 1 96.5 87 LEU A N 1
ATOM 680 C CA . LEU A 1 87 ? -4.711 17.719 3.055 1 96.5 87 LEU A CA 1
ATOM 681 C C . LEU A 1 87 ? -3.361 18.391 2.811 1 96.5 87 LEU A C 1
ATOM 683 O O . LEU A 1 87 ? -2.473 18.328 3.664 1 96.5 87 LEU A O 1
ATOM 687 N N . LYS A 1 88 ? -3.184 18.984 1.662 1 93.75 88 LYS A N 1
ATOM 688 C CA . LYS A 1 88 ? -1.912 19.609 1.317 1 93.75 88 LYS A CA 1
ATOM 689 C C . LYS A 1 88 ? -1.512 20.641 2.363 1 93.75 88 LYS A C 1
ATOM 691 O O . LYS A 1 88 ? -2.289 21.547 2.68 1 93.75 88 LYS A O 1
ATOM 696 N N . GLY A 1 89 ? -0.312 20.516 2.891 1 95.75 89 GLY A N 1
ATOM 697 C CA . GLY A 1 89 ? 0.214 21.453 3.867 1 95.75 89 GLY A CA 1
ATOM 698 C C . GLY A 1 89 ? -0.304 21.203 5.27 1 95.75 89 GLY A C 1
ATOM 699 O O . GLY A 1 89 ? 0.077 21.906 6.211 1 95.75 89 GLY A O 1
ATOM 700 N N . ARG A 1 90 ? -1.163 20.219 5.418 1 98.25 90 ARG A N 1
ATOM 701 C CA . ARG A 1 90 ? -1.802 20.047 6.719 1 98.25 90 ARG A CA 1
ATOM 702 C C . ARG A 1 90 ? -1.417 18.703 7.336 1 98.25 90 ARG A C 1
ATOM 704 O O . ARG A 1 90 ? -1.813 18.391 8.461 1 98.25 90 ARG A O 1
ATOM 711 N N . VAL A 1 91 ? -0.597 17.906 6.711 1 98.31 91 VAL A N 1
ATOM 712 C CA . VAL A 1 91 ? -0.182 16.609 7.246 1 98.31 91 VAL A CA 1
ATOM 713 C C . VAL A 1 91 ? 1.34 16.562 7.352 1 98.31 91 VAL A C 1
ATOM 715 O O . VAL A 1 91 ? 2.045 16.875 6.387 1 98.31 91 VAL A O 1
ATOM 718 N N . HIS A 1 92 ? 1.856 16.156 8.57 1 97.81 92 HIS A N 1
ATOM 719 C CA . HIS A 1 92 ? 3.293 16.156 8.828 1 97.81 92 HIS A CA 1
ATOM 720 C C . HIS A 1 92 ? 3.686 15.039 9.781 1 97.81 92 HIS A C 1
ATOM 722 O O . HIS A 1 92 ? 2.963 14.758 10.742 1 97.81 92 HIS A O 1
ATOM 728 N N . PHE A 1 93 ? 4.824 14.477 9.438 1 98.56 93 PHE A N 1
ATOM 729 C CA . PHE A 1 93 ? 5.398 13.594 10.453 1 98.56 93 PHE A CA 1
ATOM 730 C C . PHE A 1 93 ? 5.777 14.391 11.695 1 98.56 93 PHE A C 1
ATOM 732 O O . PHE A 1 93 ? 6.297 15.5 11.602 1 98.56 93 PHE A O 1
ATOM 739 N N . THR A 1 94 ? 5.496 13.82 12.875 1 97.94 94 THR A N 1
ATOM 740 C CA . THR A 1 94 ? 5.801 14.508 14.117 1 97.94 94 THR A CA 1
ATOM 741 C C . THR A 1 94 ? 7.281 14.375 14.469 1 97.94 94 THR A C 1
ATOM 743 O O . THR A 1 94 ? 7.855 15.25 15.117 1 97.94 94 THR A O 1
ATOM 746 N N . SER A 1 95 ? 7.887 13.203 14.086 1 96.56 95 SER A N 1
ATOM 747 C CA . SER A 1 95 ? 9.281 12.93 14.398 1 96.56 95 SER A CA 1
ATOM 748 C C . SER A 1 95 ? 10.219 13.562 13.375 1 96.56 95 SER A C 1
ATOM 750 O O . SER A 1 95 ? 9.93 13.555 12.172 1 96.56 95 SER A O 1
ATOM 752 N N . ASN A 1 96 ? 11.398 14.062 13.82 1 93.56 96 ASN A N 1
ATOM 753 C CA . ASN A 1 96 ? 12.438 14.555 12.93 1 93.56 96 ASN A CA 1
ATOM 754 C C . ASN A 1 96 ? 13.297 13.414 12.383 1 93.56 96 ASN A C 1
ATOM 756 O O . ASN A 1 96 ? 14.102 13.617 11.477 1 93.56 96 ASN A O 1
ATOM 760 N N . ASP A 1 97 ? 13.094 12.266 12.938 1 95.62 97 ASP A N 1
ATOM 761 C CA . ASP A 1 97 ? 13.812 11.078 12.492 1 95.62 97 ASP A CA 1
ATOM 762 C C . ASP A 1 97 ? 12.867 9.883 12.359 1 95.62 97 ASP A C 1
ATOM 764 O O . ASP A 1 97 ? 12.883 8.977 13.195 1 95.62 97 ASP A O 1
ATOM 768 N N . VAL A 1 98 ? 12.148 9.812 11.336 1 96.19 98 VAL A N 1
ATOM 769 C CA . VAL A 1 98 ? 11.102 8.82 11.078 1 96.19 98 VAL A CA 1
ATOM 770 C C . VAL A 1 98 ? 11.711 7.422 11.094 1 96.19 98 VAL A C 1
ATOM 772 O O . VAL A 1 98 ? 11.062 6.465 11.531 1 96.19 98 VAL A O 1
ATOM 775 N N . LYS A 1 99 ? 12.969 7.316 10.648 1 95.31 99 LYS A N 1
ATOM 776 C CA . LYS A 1 99 ? 13.617 6.012 10.508 1 95.31 99 LYS A CA 1
ATOM 777 C C . LYS A 1 99 ? 13.883 5.383 11.875 1 95.31 99 LYS A C 1
ATOM 779 O O . LYS A 1 99 ? 14.164 4.188 11.969 1 95.31 99 LYS A O 1
ATOM 784 N N . SER A 1 100 ? 13.781 6.168 12.938 1 95.06 100 SER A N 1
ATOM 785 C CA . SER A 1 100 ? 14.086 5.691 14.281 1 95.06 100 SER A CA 1
ATOM 786 C C . SER A 1 100 ? 12.875 5.012 14.914 1 95.06 100 SER A C 1
ATOM 788 O O . SER A 1 100 ? 12.891 4.676 16.109 1 95.06 100 SER A O 1
ATOM 790 N N . GLY A 1 101 ? 11.766 4.855 14.188 1 97.69 101 GLY A N 1
ATOM 791 C CA . GLY A 1 101 ? 10.703 3.988 14.68 1 97.69 101 GLY A CA 1
ATOM 792 C C . GLY A 1 101 ? 9.43 4.742 15.016 1 97.69 101 GLY A C 1
ATOM 793 O O . GLY A 1 101 ? 8.523 4.191 15.648 1 97.69 101 GLY A O 1
ATOM 794 N N . ASP A 1 102 ? 9.375 5.988 14.672 1 98.5 102 ASP A N 1
ATOM 795 C CA . ASP A 1 102 ? 8.172 6.77 14.938 1 98.5 102 ASP A CA 1
ATOM 796 C C . ASP A 1 102 ? 7.652 7.43 13.664 1 98.5 102 ASP A C 1
ATOM 798 O O . ASP A 1 102 ? 8.125 8.5 13.273 1 98.5 102 ASP A O 1
ATOM 802 N N . ALA A 1 103 ? 6.57 6.855 13.133 1 98.62 103 ALA A N 1
ATOM 803 C CA . ALA A 1 103 ? 5.961 7.344 11.898 1 98.62 103 ALA A CA 1
ATOM 804 C C . ALA A 1 103 ? 4.668 8.102 12.188 1 98.62 103 ALA A C 1
ATOM 806 O O . ALA A 1 103 ? 3.811 8.234 11.305 1 98.62 103 ALA A O 1
ATOM 807 N N . SER A 1 104 ? 4.473 8.633 13.359 1 98.56 104 SER A N 1
ATOM 808 C CA . SER A 1 104 ? 3.268 9.367 13.727 1 98.56 104 SER A CA 1
ATOM 809 C C . SER A 1 104 ? 3.119 10.641 12.906 1 98.56 104 SER A C 1
ATOM 811 O O . SER A 1 104 ? 4.113 11.211 12.445 1 98.56 104 SER A O 1
ATOM 813 N N . ILE A 1 105 ? 1.894 11.086 12.766 1 98.56 105 ILE A N 1
ATOM 814 C CA . ILE A 1 105 ? 1.675 12.312 12.008 1 98.56 105 ILE A CA 1
ATOM 815 C C . ILE A 1 105 ? 0.712 13.219 12.773 1 98.56 105 ILE A C 1
ATOM 817 O O . ILE A 1 105 ? -0.034 12.758 13.641 1 98.56 105 ILE A O 1
ATOM 821 N N . ASN A 1 106 ? 0.806 14.461 12.406 1 98.44 106 ASN A N 1
ATOM 822 C CA . ASN A 1 106 ? -0.209 15.453 12.75 1 98.44 106 ASN A CA 1
ATOM 823 C C . ASN A 1 106 ? -1.022 15.875 11.531 1 98.44 106 ASN A C 1
ATOM 825 O O . ASN A 1 106 ? -0.462 16.125 10.461 1 98.44 106 ASN A O 1
ATOM 829 N N . VAL A 1 107 ? -2.32 15.914 11.695 1 98.38 107 VAL A N 1
ATOM 830 C CA . VAL A 1 107 ? -3.217 16.562 10.75 1 98.38 107 VAL A CA 1
ATOM 831 C C . VAL A 1 107 ? -3.746 17.875 11.352 1 98.38 107 VAL A C 1
ATOM 833 O O . VAL A 1 107 ? -4.504 17.844 12.32 1 98.38 107 VAL A O 1
ATOM 836 N N . THR A 1 108 ? -3.326 18.953 10.781 1 98.44 108 THR A N 1
ATOM 837 C CA . THR A 1 108 ? -3.637 20.25 11.383 1 98.44 108 THR A CA 1
ATOM 838 C C . THR A 1 108 ? -4.887 20.859 10.75 1 98.44 108 THR A C 1
ATOM 840 O O . THR A 1 108 ? -5.316 20.422 9.68 1 98.44 108 THR A O 1
ATOM 843 N N . ASN A 1 109 ? -5.531 21.781 11.445 1 98.12 109 ASN A N 1
ATOM 844 C CA . ASN A 1 109 ? -6.695 22.516 10.969 1 98.12 109 ASN A CA 1
ATOM 845 C C . ASN A 1 109 ? -7.746 21.578 10.375 1 98.12 109 ASN A C 1
ATOM 847 O O . ASN A 1 109 ? -8.172 21.75 9.234 1 98.12 109 ASN A O 1
ATOM 851 N N . LEU A 1 110 ? -8.211 20.703 11.219 1 98.38 110 LEU A N 1
ATOM 852 C CA . LEU A 1 110 ? -9.125 19.641 10.812 1 98.38 110 LEU A CA 1
ATOM 853 C C . LEU A 1 110 ? -10.398 20.219 10.203 1 98.38 110 LEU A C 1
ATOM 855 O O . LEU A 1 110 ? -10.945 21.188 10.711 1 98.38 110 LEU A O 1
ATOM 859 N N . GLN A 1 111 ? -10.797 19.594 9.125 1 97.88 111 GLN A N 1
ATOM 860 C CA . GLN A 1 111 ? -12.062 19.875 8.453 1 97.88 111 GLN A CA 1
ATOM 861 C C . GLN A 1 111 ? -13 18.688 8.523 1 97.88 111 GLN A C 1
ATOM 863 O O . GLN A 1 111 ? -12.57 17.562 8.805 1 97.88 111 GLN A O 1
ATOM 868 N N . LEU A 1 112 ? -14.305 18.891 8.297 1 96.75 112 LEU A N 1
ATOM 869 C CA . LEU A 1 112 ? -15.273 17.797 8.312 1 96.75 112 LEU A CA 1
ATOM 870 C C . LEU A 1 112 ? -14.945 16.766 7.25 1 96.75 112 LEU A C 1
ATOM 872 O O . LEU A 1 112 ? -15.188 15.57 7.441 1 96.75 112 LEU A O 1
ATOM 876 N N . SER A 1 113 ? -14.305 17.25 6.164 1 95.81 113 SER A N 1
ATOM 877 C CA . SER A 1 113 ? -13.977 16.359 5.047 1 95.81 113 SER A CA 1
ATOM 878 C C . SER A 1 113 ? -12.82 15.43 5.398 1 95.81 113 SER A C 1
ATOM 880 O O . SER A 1 113 ? -12.539 14.484 4.668 1 95.81 113 SER A O 1
ATOM 882 N N . ASP A 1 114 ? -12.211 15.719 6.539 1 97.56 114 ASP A N 1
ATOM 883 C CA . ASP A 1 114 ? -11.055 14.914 6.926 1 97.56 114 ASP A CA 1
ATOM 884 C C . ASP A 1 114 ? -11.484 13.633 7.633 1 97.56 114 ASP A C 1
ATOM 886 O O . ASP A 1 114 ? -10.664 12.758 7.891 1 97.56 114 ASP A O 1
ATOM 890 N N . ILE A 1 115 ? -12.812 13.5 7.938 1 96.31 115 ILE A N 1
ATOM 891 C CA . ILE A 1 115 ? -13.32 12.297 8.586 1 96.31 115 ILE A CA 1
ATOM 892 C C . ILE A 1 115 ? -13.102 11.086 7.684 1 96.31 115 ILE A C 1
ATOM 894 O O . ILE A 1 115 ? -13.383 11.141 6.484 1 96.31 115 ILE A O 1
ATOM 898 N N . GLY A 1 116 ? -12.633 10.016 8.367 1 94.5 116 GLY A N 1
ATOM 899 C CA . GLY A 1 116 ? -12.438 8.805 7.59 1 94.5 116 GLY A CA 1
ATOM 900 C C . GLY A 1 116 ? -11.461 7.832 8.227 1 94.5 116 GLY A C 1
ATOM 901 O O . GLY A 1 116 ? -11.062 8.016 9.383 1 94.5 116 GLY A O 1
ATOM 902 N N . THR A 1 117 ? -11.156 6.77 7.473 1 94.88 117 THR A N 1
ATOM 903 C CA . THR A 1 117 ? -10.219 5.746 7.934 1 94.88 117 THR A CA 1
ATOM 904 C C . THR A 1 117 ? -8.828 5.992 7.371 1 94.88 117 THR A C 1
ATOM 906 O O . THR A 1 117 ? -8.648 6.09 6.156 1 94.88 117 THR A O 1
ATOM 909 N N . TYR A 1 118 ? -7.949 6.156 8.281 1 96.38 118 TYR A N 1
ATOM 910 C CA . TYR A 1 118 ? -6.539 6.336 7.938 1 96.38 118 TYR A CA 1
ATOM 911 C C . TYR A 1 118 ? -5.754 5.055 8.18 1 96.38 118 TYR A C 1
ATOM 913 O O . TYR A 1 118 ? -6.141 4.227 9.008 1 96.38 118 TYR A O 1
ATOM 921 N N . GLN A 1 119 ? -4.625 4.898 7.441 1 96.44 119 GLN A N 1
ATOM 922 C CA . GLN A 1 119 ? -3.799 3.705 7.578 1 96.44 119 GLN A CA 1
ATOM 923 C C . GLN A 1 119 ? -2.314 4.062 7.566 1 96.44 119 GLN A C 1
ATOM 925 O O . GLN A 1 119 ? -1.863 4.836 6.723 1 96.44 119 GLN A O 1
ATOM 930 N N . CYS A 1 120 ? -1.605 3.613 8.539 1 98.19 120 CYS A N 1
ATOM 931 C CA . CYS A 1 120 ? -0.148 3.67 8.547 1 98.19 120 CYS A CA 1
ATOM 932 C C . CYS A 1 120 ? 0.453 2.361 8.055 1 98.19 120 CYS A C 1
ATOM 934 O O . CYS A 1 120 ? 0.193 1.299 8.625 1 98.19 120 CYS A O 1
ATOM 936 N N . LYS A 1 121 ? 1.201 2.371 7.016 1 98 121 LYS A N 1
ATOM 937 C CA . LYS A 1 121 ? 1.874 1.201 6.461 1 98 121 LYS A CA 1
ATOM 938 C C . LYS A 1 121 ? 3.391 1.361 6.512 1 98 121 LYS A C 1
ATOM 940 O O . LYS A 1 121 ? 3.938 2.314 5.953 1 98 121 LYS A O 1
ATOM 945 N N . VAL A 1 122 ? 4.09 0.482 7.117 1 98.5 122 VAL A N 1
ATOM 946 C CA . VAL A 1 122 ? 5.543 0.459 7.219 1 98.5 122 VAL A CA 1
ATOM 947 C C . VAL A 1 122 ? 6.094 -0.784 6.52 1 98.5 122 VAL A C 1
ATOM 949 O O . VAL A 1 122 ? 5.602 -1.895 6.742 1 98.5 122 VAL A O 1
ATOM 952 N N . LYS A 1 123 ? 7.074 -0.556 5.695 1 98.31 123 LYS A N 1
ATOM 953 C CA . LYS A 1 123 ? 7.621 -1.683 4.945 1 98.31 123 LYS A CA 1
ATOM 954 C C . LYS A 1 123 ? 9.141 -1.608 4.875 1 98.31 123 LYS A C 1
ATOM 956 O O . LYS A 1 123 ? 9.703 -0.554 4.574 1 98.31 123 LYS A O 1
ATOM 961 N N . LYS A 1 124 ? 9.766 -2.572 5.172 1 97.75 124 LYS A N 1
ATOM 962 C CA . LYS A 1 124 ? 11.164 -2.918 4.906 1 97.75 124 LYS A CA 1
ATOM 963 C C . LYS A 1 124 ? 11.32 -4.422 4.695 1 97.75 124 LYS A C 1
ATOM 965 O O . LYS A 1 124 ? 11.242 -5.199 5.648 1 97.75 124 LYS A O 1
ATOM 970 N N . ALA A 1 125 ? 11.562 -4.812 3.512 1 96.44 125 ALA A N 1
ATOM 971 C CA . ALA A 1 125 ? 11.43 -6.215 3.115 1 96.44 125 ALA A CA 1
ATOM 972 C C . ALA A 1 125 ? 12.336 -7.109 3.959 1 96.44 125 ALA A C 1
ATOM 974 O O . ALA A 1 125 ? 13.492 -6.773 4.211 1 96.44 125 ALA A O 1
ATOM 975 N N . PRO A 1 126 ? 11.781 -8.227 4.324 1 97.12 126 PRO A N 1
ATOM 976 C CA . PRO A 1 126 ? 10.453 -8.773 4.023 1 97.12 126 PRO A CA 1
ATOM 977 C C . PRO A 1 126 ? 9.367 -8.25 4.961 1 97.12 126 PRO A C 1
ATOM 979 O O . PRO A 1 126 ? 8.203 -8.609 4.824 1 97.12 126 PRO A O 1
ATOM 982 N N . GLY A 1 127 ? 9.664 -7.379 5.898 1 97.5 127 GLY A N 1
ATOM 983 C CA . GLY A 1 127 ? 8.688 -6.875 6.848 1 97.5 127 GLY A CA 1
ATOM 984 C C . GLY A 1 127 ? 7.66 -5.957 6.215 1 97.5 127 GLY A C 1
ATOM 985 O O . GLY A 1 127 ? 8 -5.105 5.391 1 97.5 127 GLY A O 1
ATOM 986 N N . VAL A 1 128 ? 6.434 -6.18 6.492 1 97.25 128 VAL A N 1
ATOM 987 C CA . VAL A 1 128 ? 5.32 -5.312 6.121 1 97.25 128 VAL A CA 1
ATOM 988 C C . VAL A 1 128 ? 4.301 -5.27 7.258 1 97.25 128 VAL A C 1
ATOM 990 O O . VAL A 1 128 ? 3.863 -6.312 7.75 1 97.25 128 VAL A O 1
ATOM 993 N N . ALA A 1 129 ? 3.951 -4.098 7.664 1 96.56 129 ALA A N 1
ATOM 994 C CA . ALA A 1 129 ? 2.943 -3.955 8.711 1 96.56 129 ALA A CA 1
ATOM 995 C C . ALA A 1 129 ? 2.014 -2.781 8.422 1 96.56 129 ALA A C 1
ATOM 997 O O . ALA A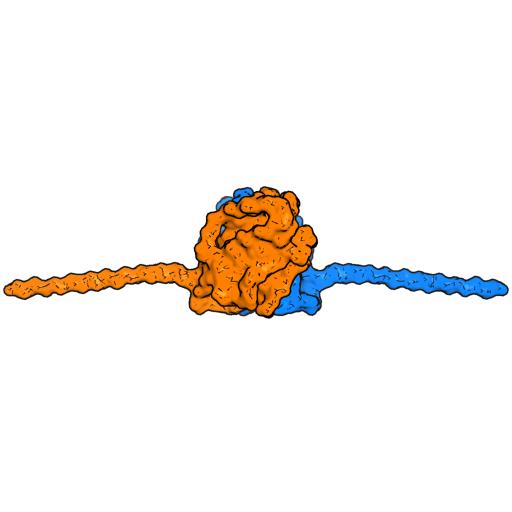 1 129 ? 2.432 -1.78 7.832 1 96.56 129 ALA A O 1
ATOM 998 N N . ASN A 1 130 ? 0.773 -2.947 8.789 1 95.56 130 ASN A N 1
ATOM 999 C CA . ASN A 1 130 ? -0.263 -1.939 8.594 1 95.56 130 ASN A CA 1
ATOM 1000 C C . ASN A 1 130 ? -1.158 -1.811 9.82 1 95.56 130 ASN A C 1
ATOM 1002 O O . ASN A 1 130 ? -1.386 -2.789 10.531 1 95.56 130 ASN A O 1
ATOM 1006 N N . LYS A 1 131 ? -1.622 -0.636 10.047 1 95.06 131 LYS A N 1
ATOM 1007 C CA . LYS A 1 131 ? -2.615 -0.389 11.086 1 95.06 131 LYS A CA 1
ATOM 1008 C C . LYS A 1 131 ? -3.592 0.707 10.664 1 95.06 131 LYS A C 1
ATOM 1010 O O . LYS A 1 131 ? -3.186 1.723 10.102 1 95.06 131 LYS A O 1
ATOM 1015 N N . LYS A 1 132 ? -4.91 0.494 10.938 1 93.88 132 LYS A N 1
ATOM 1016 C CA . LYS A 1 132 ? -5.934 1.47 10.578 1 93.88 132 LYS A CA 1
ATOM 1017 C C . LYS A 1 132 ? -6.355 2.299 11.789 1 93.88 132 LYS A C 1
ATOM 1019 O O . LYS A 1 132 ? -6.312 1.819 12.922 1 93.88 132 LYS A O 1
ATOM 1024 N N . PHE A 1 133 ? -6.754 3.486 11.523 1 94.38 133 PHE A N 1
ATOM 1025 C CA . PHE A 1 133 ? -7.262 4.445 12.5 1 94.38 133 PHE A CA 1
ATOM 1026 C C . PHE A 1 133 ? -8.508 5.148 11.969 1 94.38 133 PHE A C 1
ATOM 1028 O O . PHE A 1 133 ? -8.539 5.582 10.82 1 94.38 133 PHE A O 1
ATOM 1035 N N . LEU A 1 134 ? -9.492 5.262 12.789 1 95.44 134 LEU A N 1
ATOM 1036 C CA . LEU A 1 134 ? -10.672 6.027 12.422 1 95.44 134 LEU A CA 1
ATOM 1037 C C . LEU A 1 134 ? -10.617 7.43 13.016 1 95.44 134 LEU A C 1
ATOM 1039 O O . LEU A 1 134 ? -10.5 7.59 14.234 1 95.44 134 LEU A O 1
ATOM 1043 N N . LEU A 1 135 ? -10.625 8.438 12.141 1 97 135 LEU A N 1
ATOM 1044 C CA . LEU A 1 135 ? -10.656 9.828 12.57 1 97 135 LEU A CA 1
ATOM 1045 C C . LEU A 1 135 ? -12.062 10.406 12.43 1 97 135 LEU A C 1
ATOM 1047 O O . LEU A 1 135 ? -12.648 10.359 11.352 1 97 135 LEU A O 1
ATOM 1051 N N . THR A 1 136 ? -12.57 10.883 13.555 1 96.88 136 THR A N 1
ATOM 1052 C CA . THR A 1 136 ? -13.906 11.477 13.57 1 96.88 136 THR A CA 1
ATOM 1053 C C . THR A 1 136 ? -13.875 12.844 14.242 1 96.88 136 THR A C 1
ATOM 1055 O O . THR A 1 136 ? -13.008 13.117 15.078 1 96.88 136 THR A O 1
ATOM 1058 N N . MET B 1 1 ? 0.589 47.406 -49.344 1 42.12 1 MET B N 1
ATOM 1059 C CA . MET B 1 1 ? 0.277 47.031 -47.969 1 42.12 1 MET B CA 1
ATOM 1060 C C . MET B 1 1 ? 0.38 45.531 -47.781 1 42.12 1 MET B C 1
ATOM 1062 O O . MET B 1 1 ? -0.427 44.75 -48.312 1 42.12 1 MET B O 1
ATOM 1066 N N . ALA B 1 2 ? 1.621 44.938 -47.562 1 49.97 2 ALA B N 1
ATOM 1067 C CA . ALA B 1 2 ? 2.01 43.562 -47.281 1 49.97 2 ALA B CA 1
ATOM 1068 C C . ALA B 1 2 ? 1.403 43.062 -45.969 1 49.97 2 ALA B C 1
ATOM 1070 O O . ALA B 1 2 ? 1.599 43.656 -44.938 1 49.97 2 ALA B O 1
ATOM 1071 N N . ARG B 1 3 ? 0.233 42.344 -45.875 1 51.44 3 ARG B N 1
ATOM 1072 C CA . ARG B 1 3 ? -0.368 41.656 -44.75 1 51.44 3 ARG B CA 1
ATOM 1073 C C . ARG B 1 3 ? 0.617 40.656 -44.125 1 51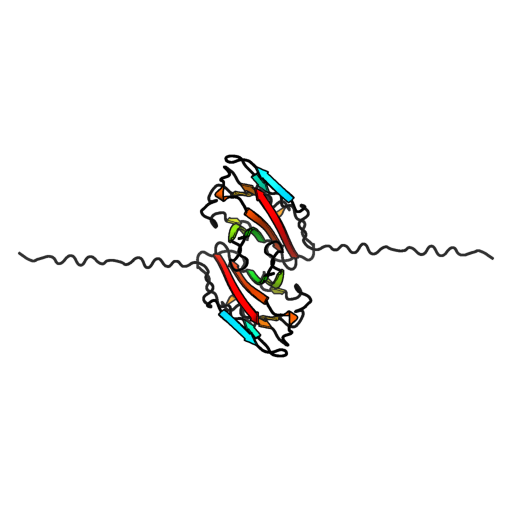.44 3 ARG B C 1
ATOM 1075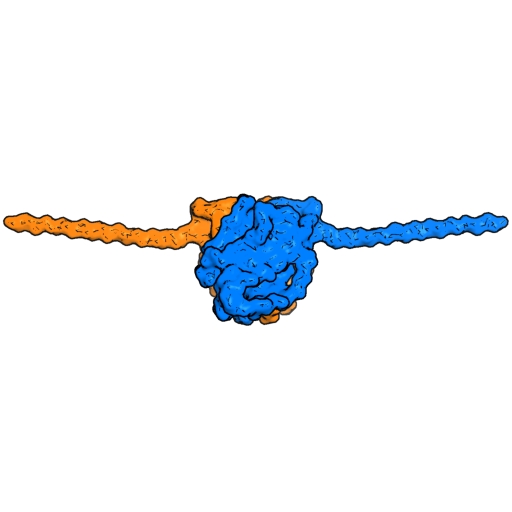 O O . ARG B 1 3 ? 1.111 39.75 -44.781 1 51.44 3 ARG B O 1
ATOM 1082 N N . LEU B 1 4 ? 1.434 41.094 -43.156 1 50.5 4 LEU B N 1
ATOM 1083 C CA . LEU B 1 4 ? 2.262 40.219 -42.312 1 50.5 4 LEU B CA 1
ATOM 1084 C C . LEU B 1 4 ? 1.417 39.156 -41.625 1 50.5 4 LEU B C 1
ATOM 1086 O O . LEU B 1 4 ? 0.562 39.5 -40.781 1 50.5 4 LEU B O 1
ATOM 1090 N N . LEU B 1 5 ? 1.123 38.031 -42.25 1 51.06 5 LEU B N 1
ATOM 1091 C CA . LEU B 1 5 ? 0.529 36.844 -41.656 1 51.06 5 LEU B CA 1
ATOM 1092 C C . LEU B 1 5 ? 1.345 36.406 -40.438 1 51.06 5 LEU B C 1
ATOM 1094 O O . LEU B 1 5 ? 2.504 36 -40.594 1 51.06 5 LEU B O 1
ATOM 1098 N N . CYS B 1 6 ? 1.072 36.906 -39.156 1 49.56 6 CYS B N 1
ATOM 1099 C CA . CYS B 1 6 ? 1.639 36.406 -37.875 1 49.56 6 CYS B CA 1
ATOM 1100 C C . CYS B 1 6 ? 1.224 34.969 -37.625 1 49.56 6 CYS B C 1
ATOM 1102 O O . CYS B 1 6 ? 0.038 34.688 -37.438 1 49.56 6 CYS B O 1
ATOM 1104 N N . PHE B 1 7 ? 1.857 33.969 -38.188 1 55.28 7 PHE B N 1
ATOM 1105 C CA . PHE B 1 7 ? 1.684 32.594 -37.812 1 55.28 7 PHE B CA 1
ATOM 1106 C C . PHE B 1 7 ? 1.864 32.438 -36.312 1 55.28 7 PHE B C 1
ATOM 1108 O O . PHE B 1 7 ? 2.975 32.562 -35.781 1 55.28 7 PHE B O 1
ATOM 1115 N N . VAL B 1 8 ? 0.802 32.656 -35.469 1 54.91 8 VAL B N 1
ATOM 1116 C CA . VAL B 1 8 ? 0.8 32.312 -34.062 1 54.91 8 VAL B CA 1
ATOM 1117 C C . VAL B 1 8 ? 1.074 30.828 -33.906 1 54.91 8 VAL B C 1
ATOM 1119 O O . VAL B 1 8 ? 0.278 29.984 -34.344 1 54.91 8 VAL B O 1
ATOM 1122 N N . LEU B 1 9 ? 2.377 30.375 -33.875 1 53.12 9 LEU B N 1
ATOM 1123 C CA . LEU B 1 9 ? 2.791 29.047 -33.438 1 53.12 9 LEU B CA 1
ATOM 1124 C C . LEU B 1 9 ? 2.207 28.703 -32.094 1 53.12 9 LEU B C 1
ATOM 1126 O O . LEU B 1 9 ? 2.598 29.281 -31.078 1 53.12 9 LEU B O 1
ATOM 1130 N N . LEU B 1 10 ? 0.937 28.281 -32 1 47.94 10 LEU B N 1
ATOM 1131 C CA . LEU B 1 10 ? 0.395 27.688 -30.797 1 47.94 10 LEU B CA 1
ATOM 1132 C C . LEU B 1 10 ? 1.206 26.469 -30.375 1 47.94 10 LEU B C 1
ATOM 1134 O O . LEU B 1 10 ? 1.102 25.406 -31 1 47.94 10 LEU B O 1
ATOM 1138 N N .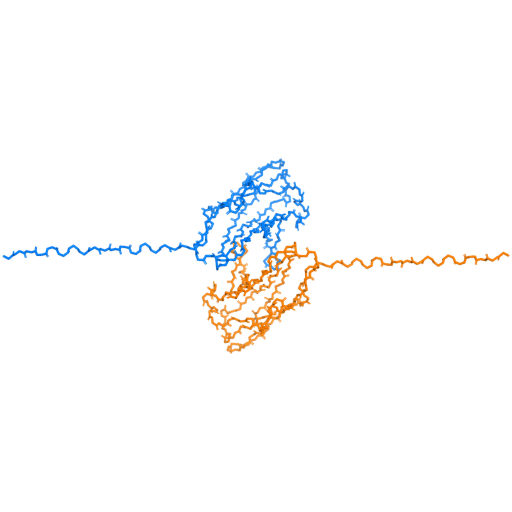 CYS B 1 11 ? 2.422 26.641 -29.812 1 50.09 11 CYS B N 1
ATOM 1139 C CA . CYS B 1 11 ? 3.127 25.562 -29.125 1 50.09 11 CYS B CA 1
ATOM 1140 C C . CYS B 1 11 ? 2.217 24.859 -28.125 1 50.09 11 CYS B C 1
ATOM 1142 O O . CYS B 1 11 ? 1.882 25.438 -27.094 1 50.09 11 CYS B O 1
ATOM 1144 N N . GLY B 1 12 ? 1.34 24.094 -28.625 1 45.84 12 GLY B 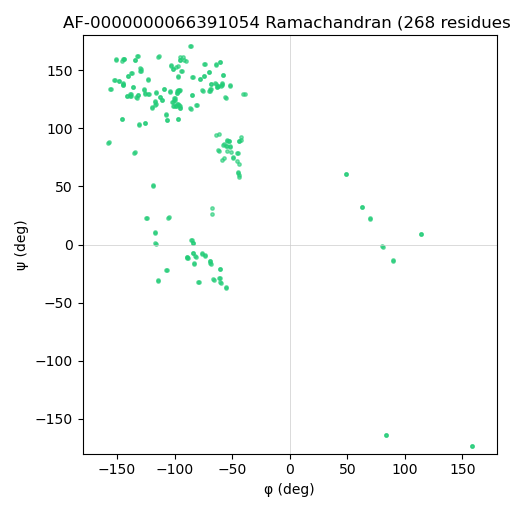N 1
ATOM 1145 C CA . GLY B 1 12 ? 0.631 23.25 -27.672 1 45.84 12 GLY B CA 1
ATOM 1146 C C . GLY B 1 12 ? 1.542 22.641 -26.625 1 45.84 12 GLY B C 1
ATOM 1147 O O . GLY B 1 12 ? 2.469 21.906 -26.953 1 45.84 12 GLY B O 1
ATOM 1148 N N . ILE B 1 13 ? 1.804 23.25 -25.453 1 46.62 13 ILE B N 1
ATOM 1149 C CA . ILE B 1 13 ? 2.398 22.578 -24.312 1 46.62 13 ILE B CA 1
ATOM 1150 C C . ILE B 1 13 ? 1.713 21.234 -24.078 1 46.62 13 ILE B C 1
ATOM 1152 O O . ILE B 1 13 ? 0.536 21.172 -23.719 1 46.62 13 ILE B O 1
ATOM 1156 N N . ALA B 1 14 ? 2.076 20.188 -24.891 1 45.66 14 ALA B N 1
ATOM 1157 C CA . ALA B 1 14 ? 1.735 18.859 -24.422 1 45.66 14 ALA B CA 1
ATOM 1158 C C . ALA B 1 14 ? 2.068 18.703 -22.938 1 45.66 14 ALA B C 1
ATOM 1160 O O . ALA B 1 14 ? 3.232 18.797 -22.547 1 45.66 14 ALA B O 1
ATOM 1161 N N . ASP B 1 15 ? 1.171 19.016 -22 1 46.28 15 ASP B N 1
ATOM 1162 C CA . ASP B 1 15 ? 1.285 18.625 -20.594 1 46.28 15 ASP B CA 1
ATOM 1163 C C . ASP B 1 15 ? 1.727 17.172 -20.469 1 46.28 15 ASP B C 1
ATOM 1165 O O . ASP B 1 15 ? 0.935 16.25 -20.703 1 46.28 15 ASP B O 1
ATOM 1169 N N . PHE B 1 16 ? 2.895 16.859 -20.797 1 47.53 16 PHE B N 1
ATOM 1170 C CA . PHE B 1 16 ? 3.443 15.562 -20.453 1 47.53 16 PHE B CA 1
ATOM 1171 C C . PHE B 1 16 ? 3.127 15.211 -19 1 47.53 16 PHE B C 1
ATOM 1173 O O . PHE B 1 16 ? 3.766 15.727 -18.078 1 47.53 16 PHE B O 1
ATOM 1180 N N . THR B 1 17 ? 1.821 15.094 -18.594 1 52.22 17 THR B N 1
ATOM 1181 C CA . THR B 1 17 ? 1.562 14.484 -17.297 1 52.22 17 THR B CA 1
ATOM 1182 C C . THR B 1 17 ? 2.414 13.227 -17.109 1 52.22 17 THR B C 1
ATOM 1184 O O . THR B 1 17 ? 2.064 12.156 -17.609 1 52.22 17 THR B O 1
ATOM 1187 N N . SER B 1 18 ? 3.826 13.359 -17.188 1 66.88 18 SER B N 1
ATOM 1188 C CA . SER B 1 18 ? 4.969 12.453 -17.219 1 66.88 18 SER B CA 1
ATOM 1189 C C . SER B 1 18 ? 5.129 11.734 -15.875 1 66.88 18 SER B C 1
ATOM 1191 O O . SER B 1 18 ? 6.25 11.461 -15.445 1 66.88 18 SER B O 1
ATOM 1193 N N . GLY B 1 19 ? 4.035 11.438 -15.078 1 86.81 19 GLY B N 1
ATOM 1194 C CA . GLY B 1 19 ? 4.289 10.734 -13.836 1 86.81 19 GLY B CA 1
ATOM 1195 C C . GLY B 1 19 ? 4.184 9.227 -13.969 1 86.81 19 GLY B C 1
ATOM 1196 O O . GLY B 1 19 ? 3.865 8.719 -15.047 1 86.81 19 GLY B O 1
ATOM 1197 N N . LEU B 1 20 ? 4.719 8.5 -13.07 1 95.94 20 LEU B N 1
ATOM 1198 C CA . LEU B 1 20 ? 4.539 7.055 -12.977 1 95.94 20 LEU B CA 1
ATOM 1199 C C . LEU B 1 20 ? 3.092 6.668 -13.273 1 95.94 20 LEU B C 1
ATOM 1201 O O . LEU B 1 20 ? 2.162 7.305 -12.773 1 95.94 20 LEU B O 1
ATOM 1205 N N . SER B 1 21 ? 2.893 5.707 -14.172 1 96.44 21 SER B N 1
ATOM 1206 C CA . SER B 1 21 ? 1.544 5.281 -14.539 1 96.44 21 SER B CA 1
ATOM 1207 C C . SER B 1 21 ? 1.493 3.785 -14.82 1 96.44 21 SER B C 1
ATOM 1209 O O . SER B 1 21 ? 2.455 3.213 -15.336 1 96.44 21 SER B O 1
ATOM 1211 N N . ILE B 1 22 ? 0.48 3.164 -14.344 1 97.19 22 ILE B N 1
ATOM 1212 C CA . ILE B 1 22 ? 0.171 1.808 -14.781 1 97.19 22 ILE B CA 1
ATOM 1213 C C . ILE B 1 22 ? -0.678 1.855 -16.047 1 97.19 22 ILE B C 1
ATOM 1215 O O . ILE B 1 22 ? -1.799 2.369 -16.031 1 97.19 22 ILE B O 1
ATOM 1219 N N . THR B 1 23 ? -0.148 1.334 -17.125 1 96.56 23 THR B N 1
ATOM 1220 C CA . THR B 1 23 ? -0.721 1.506 -18.453 1 96.56 23 THR B CA 1
ATOM 1221 C C . THR B 1 23 ? -1.728 0.399 -18.75 1 96.56 23 THR B C 1
ATOM 1223 O O . THR B 1 23 ? -2.518 0.511 -19.688 1 96.56 23 THR B O 1
ATOM 1226 N N . THR B 1 24 ? -1.807 -0.638 -17.969 1 95.19 24 THR B N 1
ATOM 1227 C CA . THR B 1 24 ? -2.768 -1.721 -18.141 1 95.19 24 THR B CA 1
ATOM 1228 C C . THR B 1 24 ? -4.16 -1.286 -17.703 1 95.19 24 THR B C 1
ATOM 1230 O O . THR B 1 24 ? -4.32 -0.694 -16.625 1 95.19 24 THR B O 1
ATOM 1233 N N . PRO B 1 25 ? -5.109 -1.536 -18.469 1 89.75 25 PRO B N 1
ATOM 1234 C CA . PRO B 1 25 ? -6.465 -1.164 -18.062 1 89.75 25 PRO B CA 1
ATOM 1235 C C . PRO B 1 25 ? -7.031 -2.072 -16.969 1 89.75 25 PRO B C 1
ATOM 1237 O O . PRO B 1 25 ? -6.559 -3.199 -16.797 1 89.75 25 PRO B O 1
ATOM 1240 N N . GLU B 1 26 ? -7.984 -1.472 -16.234 1 85.38 26 GLU B N 1
ATOM 1241 C CA . GLU B 1 26 ? -8.734 -2.283 -15.281 1 85.38 26 GLU B CA 1
ATOM 1242 C C . GLU B 1 26 ? -9.539 -3.369 -15.992 1 85.38 26 GLU B C 1
ATOM 1244 O O . GLU B 1 26 ? -10.133 -3.119 -17.047 1 85.38 26 GLU B O 1
ATOM 1249 N N . GLN B 1 27 ? -9.484 -4.555 -15.43 1 87.56 27 GLN B N 1
ATOM 1250 C CA . GLN B 1 27 ? -10.227 -5.609 -16.109 1 87.56 27 GLN B CA 1
ATOM 1251 C C . GLN B 1 27 ? -10.703 -6.672 -15.125 1 87.56 27 GLN B C 1
ATOM 1253 O O . GLN B 1 27 ? -10.227 -6.727 -13.992 1 87.56 27 GLN B O 1
ATOM 1258 N N . ARG B 1 28 ? -11.688 -7.367 -15.562 1 93.31 28 ARG B N 1
ATOM 1259 C CA . ARG B 1 28 ? -12.148 -8.586 -14.906 1 93.31 28 ARG B CA 1
ATOM 1260 C C . ARG B 1 28 ? -11.531 -9.82 -15.555 1 93.31 28 ARG B C 1
ATOM 1262 O O . ARG B 1 28 ? -11.523 -9.945 -16.781 1 93.31 28 ARG B O 1
ATOM 1269 N N . ILE B 1 29 ? -11.023 -10.695 -14.82 1 96.69 29 ILE B N 1
ATOM 1270 C CA . ILE B 1 29 ? -10.367 -11.906 -15.297 1 96.69 29 ILE B CA 1
ATOM 1271 C C . ILE B 1 29 ? -11.148 -13.133 -14.82 1 96.69 29 ILE B C 1
ATOM 1273 O O . ILE B 1 29 ? -11.344 -13.328 -13.625 1 96.69 29 ILE B O 1
ATOM 1277 N N . GLU B 1 30 ? -11.602 -13.922 -15.742 1 97.25 30 GLU B N 1
ATOM 1278 C CA . GLU B 1 30 ? -12.344 -15.141 -15.445 1 97.25 30 GLU B CA 1
ATOM 1279 C C . GLU B 1 30 ? -11.547 -16.375 -15.852 1 97.25 30 GLU B C 1
ATOM 1281 O O . GLU B 1 30 ? -11.094 -16.484 -16.984 1 97.25 30 GLU B O 1
ATOM 1286 N N . LYS B 1 31 ? -11.398 -17.312 -14.867 1 97.44 31 LYS B N 1
ATOM 1287 C CA . LYS B 1 31 ? -10.656 -18.547 -15.109 1 97.44 31 LYS B CA 1
ATOM 1288 C C . LYS B 1 31 ? -11.273 -19.719 -14.336 1 97.44 31 LYS B C 1
ATOM 1290 O O . LYS B 1 31 ? -11.938 -19.516 -13.32 1 97.44 31 LYS B O 1
ATOM 1295 N N . ALA B 1 32 ? -11.023 -20.891 -14.766 1 96.94 32 ALA B N 1
ATOM 1296 C CA . ALA B 1 32 ? -11.531 -22.078 -14.102 1 96.94 32 ALA B CA 1
ATOM 1297 C C . ALA B 1 32 ? -10.555 -22.594 -13.039 1 96.94 32 ALA B C 1
ATOM 1299 O O . ALA B 1 32 ? -9.367 -22.25 -13.078 1 96.94 32 ALA B O 1
ATOM 1300 N N . LYS B 1 33 ? -11.117 -23.359 -12.109 1 97.12 33 LYS B N 1
ATOM 1301 C CA . LYS B 1 33 ? -10.289 -24.062 -11.125 1 97.12 33 LYS B CA 1
ATOM 1302 C C . LYS B 1 33 ? -9.195 -24.875 -11.805 1 97.12 33 LYS B C 1
ATOM 1304 O O . LYS B 1 33 ? -9.438 -25.531 -12.82 1 97.12 33 LYS B O 1
ATOM 1309 N N . GLY B 1 34 ? -8.016 -24.797 -11.242 1 97.88 34 GLY B N 1
ATOM 1310 C CA . GLY B 1 34 ? -6.906 -25.578 -11.766 1 97.88 34 GLY B CA 1
ATOM 1311 C C . GLY B 1 34 ? -6.113 -24.844 -12.836 1 97.88 34 GLY B C 1
ATOM 1312 O O . GLY B 1 34 ? -4.992 -25.234 -13.156 1 97.88 34 GLY B O 1
ATOM 1313 N N . GLU B 1 35 ? -6.629 -23.797 -13.352 1 98.25 35 GLU B N 1
ATOM 1314 C CA . GLU B 1 35 ? -5.969 -23.047 -14.414 1 98.25 35 GLU B CA 1
ATOM 1315 C C . GLU B 1 35 ? -4.984 -22.031 -13.852 1 98.25 35 GLU B C 1
ATOM 1317 O O . GLU B 1 35 ? -4.812 -21.938 -12.633 1 98.25 35 GLU B O 1
ATOM 1322 N N . THR B 1 36 ? -4.211 -21.438 -14.766 1 98.44 36 THR B N 1
ATOM 1323 C CA . THR B 1 36 ? -3.338 -20.328 -14.438 1 98.44 36 THR B CA 1
ATOM 1324 C C . THR B 1 36 ? -3.967 -19 -14.867 1 98.44 36 THR B C 1
ATOM 1326 O O . THR B 1 36 ? -4.426 -18.875 -16 1 98.44 36 THR B O 1
ATOM 1329 N N . ALA B 1 37 ? -4.07 -18.094 -13.961 1 98.38 37 ALA B N 1
ATOM 1330 C CA . ALA B 1 37 ? -4.551 -16.766 -14.297 1 98.38 37 ALA B CA 1
ATOM 1331 C C . ALA B 1 37 ? -3.387 -15.797 -14.508 1 98.38 37 ALA B C 1
ATOM 1333 O O . ALA B 1 37 ? -2.459 -15.742 -13.695 1 98.38 37 ALA B O 1
ATOM 1334 N N . TYR B 1 38 ? -3.412 -15.078 -15.609 1 98.31 38 TYR B N 1
ATOM 1335 C CA . TYR B 1 38 ? -2.49 -13.992 -15.906 1 98.31 38 TYR B CA 1
ATOM 1336 C C . TYR B 1 38 ? -3.092 -12.648 -15.508 1 98.31 38 TYR B C 1
ATOM 1338 O O . TYR B 1 38 ? -4.156 -12.266 -16 1 98.31 38 TYR B O 1
ATOM 1346 N N . LEU B 1 39 ? -2.484 -11.961 -14.578 1 98.12 39 LEU B N 1
ATOM 1347 C CA . LEU B 1 39 ? -2.902 -10.625 -14.18 1 98.12 39 LEU B CA 1
ATOM 1348 C C . LEU B 1 39 ? -1.93 -9.57 -14.695 1 98.12 39 LEU B C 1
ATOM 1350 O O . LEU B 1 39 ? -0.811 -9.445 -14.195 1 98.12 39 LEU B O 1
ATOM 1354 N N . PRO B 1 40 ? -2.283 -8.82 -15.656 1 98.19 40 PRO B N 1
ATOM 1355 C CA . PRO B 1 40 ? -1.372 -7.871 -16.297 1 98.19 40 PRO B CA 1
ATOM 1356 C C . PRO B 1 40 ? -1.172 -6.598 -15.484 1 98.19 40 PRO B C 1
ATOM 1358 O O . PRO B 1 40 ? -2.127 -6.074 -14.906 1 98.19 40 PRO B O 1
ATOM 1361 N N . CYS B 1 41 ? 0.083 -6.098 -15.516 1 98.44 41 CYS B N 1
ATOM 1362 C CA . CYS B 1 41 ? 0.428 -4.832 -14.875 1 98.44 41 CYS B CA 1
ATOM 1363 C C . CYS B 1 41 ? 1.685 -4.23 -15.5 1 98.44 41 CYS B C 1
ATOM 1365 O O . CYS B 1 41 ? 2.793 -4.461 -15.016 1 98.44 41 CYS B O 1
ATOM 1367 N N . LYS B 1 42 ? 1.483 -3.494 -16.5 1 98.38 42 LYS B N 1
ATOM 1368 C CA . LYS B 1 42 ? 2.568 -2.752 -17.141 1 98.38 42 LYS B CA 1
ATOM 1369 C C . LYS B 1 42 ? 2.605 -1.306 -16.641 1 98.38 42 LYS B C 1
ATOM 1371 O O . LYS B 1 42 ? 1.559 -0.697 -16.422 1 98.38 42 LYS B O 1
ATOM 1376 N N . PHE B 1 43 ? 3.863 -0.783 -16.516 1 98.5 43 PHE B N 1
ATOM 1377 C CA . PHE B 1 43 ? 3.957 0.566 -15.969 1 98.5 43 PHE B CA 1
ATOM 1378 C C . PHE B 1 43 ? 5.086 1.343 -16.641 1 98.5 43 PHE B C 1
ATOM 1380 O O . PHE B 1 43 ? 5.965 0.752 -17.266 1 98.5 43 PHE B O 1
ATOM 1387 N N . THR B 1 44 ? 5.016 2.654 -16.547 1 97.94 44 THR B N 1
ATOM 1388 C CA . THR B 1 44 ? 6.07 3.572 -16.953 1 97.94 44 THR B CA 1
ATOM 1389 C C . THR B 1 44 ? 6.5 4.461 -15.797 1 97.94 44 THR B C 1
ATOM 1391 O O . THR B 1 44 ? 5.676 4.859 -14.969 1 97.94 44 THR B O 1
ATOM 1394 N N . LEU B 1 45 ? 7.789 4.672 -15.781 1 97.44 45 LEU B N 1
ATOM 1395 C CA . LEU B 1 45 ? 8.344 5.562 -14.766 1 97.44 45 LEU B CA 1
ATOM 1396 C C . LEU B 1 45 ? 8.547 6.965 -15.328 1 97.44 45 LEU B C 1
ATOM 1398 O O . LEU B 1 45 ? 8.641 7.145 -16.547 1 97.44 45 LEU B O 1
ATOM 1402 N N . SER B 1 46 ? 8.5 7.898 -14.43 1 95.88 46 SER B N 1
ATOM 1403 C CA . SER B 1 46 ? 8.773 9.281 -14.797 1 95.88 46 SER B CA 1
ATOM 1404 C C . SER B 1 46 ? 10.234 9.641 -14.547 1 95.88 46 SER B C 1
ATOM 1406 O O . SER B 1 46 ? 10.859 9.117 -13.617 1 95.88 46 SER B O 1
ATOM 1408 N N . PRO B 1 47 ? 10.828 10.539 -15.312 1 94.75 47 PRO B N 1
ATOM 1409 C CA . PRO B 1 47 ? 12.195 10.992 -15.062 1 94.75 47 PRO B CA 1
ATOM 1410 C C . PRO B 1 47 ? 12.359 11.648 -13.695 1 94.75 47 PRO B C 1
ATOM 1412 O O . PRO B 1 47 ? 13.469 11.719 -13.164 1 94.75 47 PRO B O 1
ATOM 141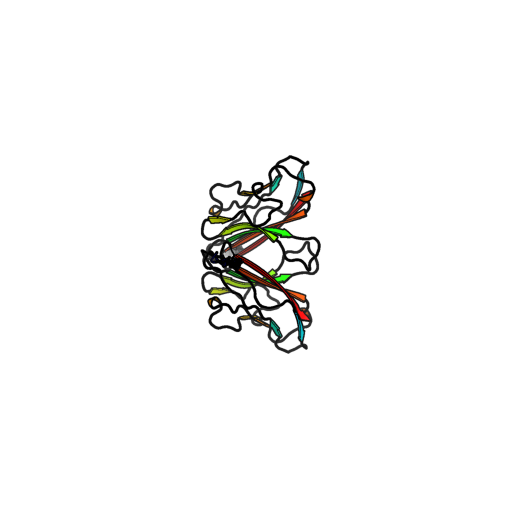5 N N . GLU B 1 48 ? 11.211 12.117 -13.133 1 95.25 48 GLU B N 1
ATOM 1416 C CA . GLU B 1 48 ? 11.273 12.812 -11.852 1 95.25 48 GLU B CA 1
ATOM 1417 C C . GLU B 1 48 ? 11.297 11.828 -10.68 1 95.25 48 GLU B C 1
ATOM 1419 O O . GLU B 1 48 ? 11.609 12.211 -9.555 1 95.25 48 GLU B O 1
ATOM 1424 N N . ASP B 1 49 ? 10.93 10.578 -10.977 1 96.38 49 ASP B N 1
ATOM 1425 C CA . ASP B 1 49 ? 10.867 9.578 -9.922 1 96.38 49 ASP B CA 1
ATOM 1426 C C . ASP B 1 49 ? 12.266 9.234 -9.414 1 96.38 49 ASP B C 1
ATOM 1428 O O . ASP B 1 49 ? 13.195 9.047 -10.203 1 96.38 49 ASP B O 1
ATOM 1432 N N . GLN B 1 50 ? 12.383 9.195 -8.133 1 95.19 50 GLN B N 1
ATOM 1433 C CA . GLN B 1 50 ? 13.68 8.953 -7.512 1 95.19 50 GLN B CA 1
ATOM 1434 C C . GLN B 1 50 ? 13.578 7.887 -6.422 1 95.19 50 GLN B C 1
ATOM 1436 O O . GLN B 1 50 ? 12.484 7.551 -5.977 1 95.19 50 GLN B O 1
ATOM 1441 N N . GLY B 1 51 ? 14.719 7.375 -6.098 1 94.88 51 GLY B N 1
ATOM 1442 C CA . GLY B 1 51 ? 14.742 6.398 -5.02 1 94.88 51 GLY B CA 1
ATOM 1443 C C . GLY B 1 51 ? 14.398 4.992 -5.477 1 94.88 51 GLY B C 1
ATOM 1444 O O . GLY B 1 51 ? 14.484 4.684 -6.668 1 94.88 51 GLY B O 1
ATOM 1445 N N . PRO B 1 52 ? 14.078 4.152 -4.48 1 96.88 52 PRO B N 1
ATOM 1446 C CA . PRO B 1 52 ? 13.859 2.738 -4.801 1 96.88 52 PRO B CA 1
ATOM 1447 C C . PRO B 1 52 ? 12.531 2.492 -5.504 1 96.88 52 PRO B C 1
ATOM 1449 O O . PRO B 1 52 ? 11.547 3.191 -5.238 1 96.88 52 PRO B O 1
ATOM 1452 N N . LEU B 1 53 ? 12.523 1.56 -6.398 1 97.69 53 LEU B N 1
ATOM 1453 C CA . LEU B 1 53 ? 11.297 1.039 -6.996 1 97.69 53 LEU B CA 1
ATOM 1454 C C . LEU B 1 53 ? 10.695 -0.057 -6.125 1 97.69 53 LEU B C 1
ATOM 1456 O O . LEU B 1 53 ? 11.391 -0.988 -5.715 1 97.69 53 LEU B O 1
ATOM 1460 N N . ASP B 1 54 ? 9.469 0.093 -5.836 1 97.88 54 ASP B N 1
ATOM 1461 C CA . ASP B 1 54 ? 8.711 -0.871 -5.043 1 97.88 54 ASP B CA 1
ATOM 1462 C C . ASP B 1 54 ? 7.441 -1.311 -5.773 1 97.88 54 ASP B C 1
ATOM 1464 O O . ASP B 1 54 ? 6.723 -0.481 -6.332 1 97.88 54 ASP B O 1
ATOM 1468 N N . ILE B 1 55 ? 7.207 -2.594 -5.797 1 98.44 55 ILE B N 1
ATOM 1469 C CA . ILE B 1 55 ? 6.012 -3.143 -6.43 1 98.44 55 ILE B CA 1
ATOM 1470 C C . ILE B 1 55 ? 5.344 -4.141 -5.488 1 98.44 55 ILE B C 1
ATOM 1472 O O . ILE B 1 55 ? 6 -5.023 -4.938 1 98.44 55 ILE B O 1
ATOM 1476 N N . GLU B 1 56 ? 4.043 -3.979 -5.262 1 98.38 56 GLU B N 1
ATOM 1477 C CA . GLU B 1 56 ? 3.262 -4.895 -4.441 1 98.38 56 GLU B CA 1
ATOM 1478 C C . GLU B 1 56 ? 2.045 -5.418 -5.199 1 98.38 56 GLU B C 1
ATOM 1480 O O . GLU B 1 56 ? 1.332 -4.648 -5.848 1 98.38 56 GLU B O 1
ATOM 1485 N N . TRP B 1 57 ? 1.903 -6.684 -5.176 1 98.5 57 TRP B N 1
ATOM 1486 C CA . TRP B 1 57 ? 0.59 -7.254 -5.457 1 98.5 57 TRP B CA 1
ATOM 1487 C C . TRP B 1 57 ? -0.155 -7.566 -4.164 1 98.5 57 TRP B C 1
ATOM 1489 O O . TRP B 1 57 ? 0.412 -8.164 -3.242 1 98.5 57 TRP B O 1
ATOM 1499 N N . LEU B 1 58 ? -1.428 -7.137 -4.109 1 97.38 58 LEU B N 1
ATOM 1500 C CA . LEU B 1 58 ? -2.205 -7.254 -2.883 1 97.38 58 LEU B CA 1
ATOM 1501 C C . LEU B 1 58 ? -3.561 -7.898 -3.158 1 97.38 58 LEU B C 1
ATOM 1503 O O . LEU B 1 58 ? -4.078 -7.812 -4.273 1 97.38 58 LEU B O 1
ATOM 1507 N N . ILE B 1 59 ? -4.105 -8.578 -2.158 1 95.12 59 ILE B N 1
ATOM 1508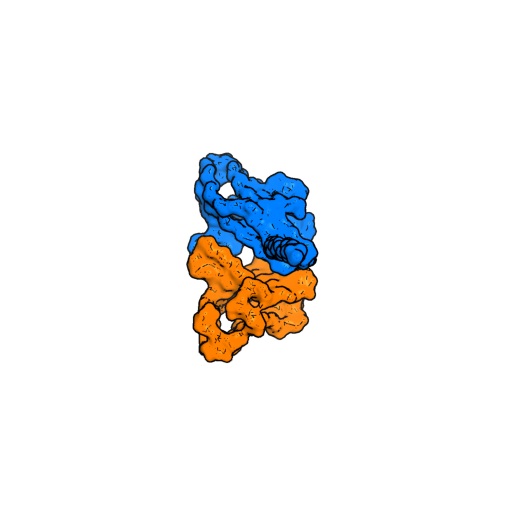 C CA . ILE B 1 59 ? -5.512 -8.969 -2.148 1 95.12 59 ILE B CA 1
ATOM 1509 C C . ILE B 1 59 ? -6.305 -8.008 -1.266 1 95.12 59 ILE B C 1
ATOM 1511 O O . ILE B 1 59 ? -5.918 -7.734 -0.128 1 95.12 59 ILE B O 1
ATOM 1515 N N . SER B 1 60 ? -7.297 -7.418 -1.814 1 91.44 60 SER B N 1
ATOM 1516 C CA . SER B 1 60 ? -8.148 -6.469 -1.107 1 91.44 60 SER B CA 1
ATOM 1517 C C . SER B 1 60 ? -9.414 -7.141 -0.589 1 91.44 60 SER B C 1
ATOM 1519 O O . SER B 1 60 ? -10.32 -7.465 -1.367 1 91.44 60 SER B O 1
ATOM 1521 N N . PRO B 1 61 ? -9.445 -7.316 0.712 1 87.75 61 PRO B N 1
ATOM 1522 C CA . PRO B 1 61 ? -10.648 -7.941 1.259 1 87.75 61 PRO B CA 1
ATOM 1523 C C . PRO B 1 61 ? -11.914 -7.133 0.982 1 87.75 61 PRO B C 1
ATOM 1525 O O . PRO B 1 61 ? -11.836 -5.922 0.755 1 87.75 61 PRO B O 1
ATOM 1528 N N . SER B 1 62 ? -13.086 -7.809 1.002 1 85.31 62 SER B N 1
ATOM 1529 C CA . SER B 1 62 ? -14.375 -7.152 0.798 1 85.31 62 SER B CA 1
ATOM 1530 C C . SER B 1 62 ? -14.688 -6.195 1.943 1 85.31 62 SER B C 1
ATOM 1532 O O . SER B 1 62 ? -15.352 -5.172 1.741 1 85.31 62 SER B O 1
ATOM 1534 N N . ASP B 1 63 ? -14.203 -6.535 3.053 1 83.88 63 ASP B N 1
ATOM 1535 C CA . ASP B 1 63 ? -14.352 -5.68 4.227 1 83.88 63 ASP B CA 1
ATOM 1536 C C . ASP B 1 63 ? -13.312 -4.559 4.223 1 83.88 63 ASP B C 1
ATOM 1538 O O . ASP B 1 63 ? -12.117 -4.816 4.328 1 83.88 63 ASP B O 1
ATOM 1542 N N . ASN B 1 64 ? -13.797 -3.369 4.215 1 80.31 64 ASN B N 1
ATOM 1543 C CA . ASN B 1 64 ? -12.914 -2.215 4.082 1 80.31 64 ASN B CA 1
ATOM 1544 C C . ASN B 1 64 ? -12.18 -1.918 5.387 1 80.31 64 ASN B C 1
ATOM 1546 O O . ASN B 1 64 ? -11.32 -1.039 5.43 1 80.31 64 ASN B O 1
ATOM 1550 N N . GLN B 1 65 ? -12.539 -2.586 6.43 1 80.38 65 GLN B N 1
ATOM 1551 C CA . GLN B 1 65 ? -11.867 -2.387 7.707 1 80.38 65 GLN B CA 1
ATOM 1552 C C . GLN B 1 65 ? -10.648 -3.303 7.844 1 80.38 65 GLN B C 1
ATOM 1554 O O . GLN B 1 65 ? -9.852 -3.152 8.766 1 80.38 65 GLN B O 1
ATOM 1559 N N . ILE B 1 66 ? -10.602 -4.25 6.891 1 85.69 66 ILE B N 1
ATOM 1560 C CA . ILE B 1 66 ? -9.469 -5.168 6.883 1 85.69 66 ILE B CA 1
ATOM 1561 C C . ILE B 1 66 ? -8.406 -4.676 5.902 1 85.69 66 ILE B C 1
ATOM 1563 O O . ILE B 1 66 ? -8.727 -4.273 4.781 1 85.69 66 ILE B O 1
ATOM 1567 N N . VAL B 1 67 ? -7.188 -4.656 6.297 1 87.88 67 VAL B N 1
ATOM 1568 C CA . VAL B 1 67 ? -6.109 -4.113 5.477 1 87.88 67 VAL B CA 1
ATOM 1569 C C . VAL B 1 67 ? -5.855 -5.031 4.285 1 87.88 67 VAL B C 1
ATOM 1571 O O . VAL B 1 67 ? -6.051 -6.246 4.375 1 87.88 67 VAL B O 1
ATOM 1574 N N . ASP B 1 68 ? -5.457 -4.461 3.211 1 92.75 68 ASP B N 1
ATOM 1575 C CA . ASP B 1 68 ? -5.008 -5.242 2.062 1 92.75 68 ASP B CA 1
ATOM 1576 C C . ASP B 1 68 ? -3.846 -6.16 2.441 1 92.75 68 ASP B C 1
ATOM 1578 O O . ASP B 1 68 ? -3.002 -5.793 3.262 1 92.75 68 ASP B O 1
ATOM 1582 N N . GLN B 1 69 ? -3.828 -7.285 1.827 1 94.44 69 GLN B N 1
ATOM 1583 C CA . GLN B 1 69 ? -2.77 -8.242 2.125 1 94.44 69 GLN B CA 1
ATOM 1584 C C . GLN B 1 69 ? -1.814 -8.391 0.945 1 94.44 69 GLN B C 1
ATOM 1586 O O . GLN B 1 69 ? -2.234 -8.734 -0.161 1 94.44 69 GLN B O 1
ATOM 1591 N N . VAL B 1 70 ? -0.56 -8.172 1.228 1 97.56 70 VAL B N 1
ATOM 1592 C CA . VAL B 1 70 ? 0.467 -8.359 0.207 1 97.56 70 VAL B CA 1
ATOM 1593 C C . VAL B 1 70 ? 0.605 -9.836 -0.127 1 97.56 70 VAL B C 1
ATOM 1595 O O . VAL B 1 70 ? 0.604 -10.688 0.769 1 97.56 70 VAL B O 1
ATOM 1598 N N . ILE B 1 71 ? 0.744 -10.242 -1.329 1 98 71 ILE B N 1
ATOM 1599 C CA . ILE B 1 71 ? 0.918 -11.648 -1.688 1 98 71 ILE B CA 1
ATOM 1600 C C . ILE B 1 71 ? 2.307 -11.859 -2.283 1 98 71 ILE B C 1
ATOM 1602 O O . ILE B 1 71 ? 2.885 -12.938 -2.158 1 98 71 ILE B O 1
ATOM 1606 N N . ILE B 1 72 ? 2.898 -10.898 -2.967 1 98.12 72 ILE B N 1
ATOM 1607 C CA . ILE B 1 72 ? 4.25 -10.906 -3.521 1 98.12 72 ILE B CA 1
ATOM 1608 C C . ILE B 1 72 ? 4.785 -9.484 -3.6 1 98.12 72 ILE B C 1
ATOM 1610 O O . ILE B 1 72 ? 4.023 -8.539 -3.836 1 98.12 72 ILE B O 1
ATOM 1614 N N . LEU B 1 73 ? 6.043 -9.242 -3.318 1 97.88 73 LEU B N 1
ATOM 1615 C CA . LEU B 1 73 ? 6.684 -7.941 -3.188 1 97.88 73 LEU B CA 1
ATOM 1616 C C . LEU B 1 73 ? 7.996 -7.898 -3.961 1 97.88 73 LEU B C 1
ATOM 1618 O O . LEU B 1 73 ? 8.766 -8.859 -3.928 1 97.88 73 LEU B O 1
ATOM 1622 N N . TYR B 1 74 ? 8.203 -6.977 -4.816 1 98.06 74 TYR B N 1
ATOM 1623 C CA . TYR B 1 74 ? 9.508 -6.621 -5.363 1 98.06 74 TYR B CA 1
ATOM 1624 C C . TYR B 1 74 ? 10.07 -5.379 -4.68 1 98.06 74 TYR B C 1
ATOM 1626 O O . TYR B 1 74 ? 9.43 -4.32 -4.68 1 98.06 74 TYR B O 1
ATOM 1634 N N . SER B 1 75 ? 11.133 -5.43 -4.059 1 96.75 75 SER B N 1
ATOM 1635 C CA . SER B 1 75 ? 11.773 -4.332 -3.346 1 96.75 75 SER B CA 1
ATOM 1636 C C . SER B 1 75 ? 13.281 -4.559 -3.221 1 96.75 75 SER B C 1
ATOM 1638 O O . SER B 1 75 ? 13.719 -5.66 -2.898 1 96.75 75 SER B O 1
ATOM 1640 N N . GLY B 1 76 ? 14.109 -3.5 -3.514 1 93.25 76 GLY B N 1
ATOM 1641 C CA . GLY B 1 76 ? 15.555 -3.639 -3.412 1 93.25 76 GLY B CA 1
ATOM 1642 C C . GLY B 1 76 ? 16.125 -4.668 -4.371 1 93.25 76 GLY B C 1
ATOM 1643 O O . GLY B 1 76 ? 17 -5.453 -4 1 93.25 76 GLY B O 1
ATOM 1644 N N . ASP B 1 77 ? 15.523 -4.781 -5.469 1 94.5 77 ASP B N 1
ATOM 1645 C CA . ASP B 1 77 ? 15.961 -5.664 -6.543 1 94.5 77 ASP B CA 1
ATOM 1646 C C . ASP B 1 77 ? 15.773 -7.129 -6.164 1 94.5 77 ASP B C 1
ATOM 1648 O O . ASP B 1 77 ? 16.484 -8.008 -6.672 1 94.5 77 ASP B O 1
ATOM 1652 N N . LYS B 1 78 ? 14.914 -7.375 -5.254 1 96.31 78 LYS B N 1
ATOM 1653 C CA . LYS B 1 78 ? 14.609 -8.734 -4.816 1 96.31 78 LYS B CA 1
ATOM 1654 C C . LYS B 1 78 ? 13.109 -8.992 -4.816 1 96.31 78 LYS B C 1
ATOM 1656 O O . LYS B 1 78 ? 12.312 -8.062 -4.641 1 96.31 78 LYS B O 1
ATOM 1661 N N . ILE B 1 79 ? 12.789 -10.219 -5.051 1 97.06 79 ILE B N 1
ATOM 1662 C CA . ILE B 1 79 ? 11.391 -10.648 -5.02 1 97.06 79 ILE B CA 1
ATOM 1663 C C . ILE B 1 79 ? 11.117 -11.422 -3.73 1 97.06 79 ILE B C 1
ATOM 1665 O O . ILE B 1 79 ? 11.898 -12.289 -3.344 1 97.06 79 ILE B O 1
ATOM 1669 N N . TYR B 1 80 ? 10.062 -11.086 -3.043 1 96.5 80 TYR B N 1
ATOM 1670 C CA . TYR B 1 80 ? 9.578 -11.773 -1.848 1 96.5 80 TYR B CA 1
ATOM 1671 C C . TYR B 1 80 ? 8.172 -12.32 -2.061 1 96.5 80 TYR B C 1
ATOM 1673 O O . TYR B 1 80 ? 7.227 -11.555 -2.256 1 96.5 80 TYR B O 1
ATOM 1681 N N . ASP B 1 81 ? 8 -13.641 -1.985 1 95.38 81 ASP B N 1
ATOM 1682 C CA . ASP B 1 81 ? 6.75 -14.242 -2.436 1 95.38 81 ASP B CA 1
ATOM 1683 C C . ASP B 1 81 ? 6.113 -15.078 -1.33 1 95.38 81 ASP B C 1
ATOM 1685 O O . ASP B 1 81 ? 5.316 -15.977 -1.606 1 95.38 81 ASP B O 1
ATOM 1689 N N . ASN B 1 82 ? 6.418 -14.828 -0.13 1 92.75 82 ASN B N 1
ATOM 1690 C CA . ASN B 1 82 ? 5.938 -15.641 0.983 1 92.75 82 ASN B CA 1
ATOM 1691 C C . ASN B 1 82 ? 5.09 -14.812 1.95 1 92.75 82 ASN B C 1
ATOM 1693 O O . ASN B 1 82 ? 5.281 -14.891 3.166 1 92.75 82 ASN B O 1
ATOM 1697 N N . TYR B 1 83 ? 4.086 -14.062 1.404 1 95.81 83 TYR B N 1
ATOM 1698 C CA . TYR B 1 83 ? 3.334 -13.164 2.273 1 95.81 83 TYR B CA 1
ATOM 1699 C C . TYR B 1 83 ? 1.934 -13.703 2.537 1 95.81 83 TYR B C 1
ATOM 1701 O O . TYR B 1 83 ? 1.262 -13.266 3.477 1 95.81 83 TYR B O 1
ATOM 1709 N N . TYR B 1 84 ? 1.517 -14.539 1.655 1 95.31 84 TYR B N 1
ATOM 1710 C CA . TYR B 1 84 ? 0.141 -15.023 1.715 1 95.31 84 TYR B CA 1
ATOM 1711 C C . TYR B 1 84 ? 0.089 -16.531 1.604 1 95.31 84 TYR B C 1
ATOM 1713 O O . TYR B 1 84 ? 0.104 -17.094 0.499 1 95.31 84 TYR B O 1
ATOM 1721 N N . PRO B 1 85 ? -0.108 -17.188 2.697 1 94.12 85 PRO B N 1
ATOM 1722 C CA . PRO B 1 85 ? 0.048 -18.641 2.76 1 94.12 85 PRO B CA 1
ATOM 1723 C C . PRO B 1 85 ? -0.814 -19.375 1.733 1 94.12 85 PRO B C 1
ATOM 1725 O O . PRO B 1 85 ? -0.378 -20.375 1.151 1 94.12 85 PRO B O 1
ATOM 1728 N N . ASP B 1 86 ? -2.004 -18.906 1.465 1 94.81 86 ASP B N 1
ATOM 1729 C CA . ASP B 1 86 ? -2.926 -19.609 0.582 1 94.81 86 ASP B CA 1
ATOM 1730 C C . ASP B 1 86 ? -2.432 -19.594 -0.862 1 94.81 86 ASP B C 1
ATOM 1732 O O . ASP B 1 86 ? -2.904 -20.359 -1.7 1 94.81 86 ASP B O 1
ATOM 1736 N N . LEU B 1 87 ? -1.502 -18.688 -1.13 1 96.56 87 LEU B N 1
ATOM 1737 C CA . LEU B 1 87 ? -0.997 -18.594 -2.496 1 96.56 87 LEU B CA 1
ATOM 1738 C C . LEU B 1 87 ? 0.49 -18.922 -2.549 1 96.56 87 LEU B C 1
ATOM 1740 O O . LEU B 1 87 ? 1.147 -18.672 -3.564 1 96.56 87 LEU B O 1
ATOM 1744 N N . LYS B 1 88 ? 1.028 -19.422 -1.475 1 93.94 88 LYS B N 1
ATOM 1745 C CA . LYS B 1 88 ? 2.453 -19.734 -1.416 1 93.94 88 LYS B CA 1
ATOM 1746 C C . LYS B 1 88 ? 2.857 -20.672 -2.543 1 93.94 88 LYS B C 1
ATOM 1748 O O . LYS B 1 88 ? 2.256 -21.734 -2.715 1 93.94 88 LYS B O 1
ATOM 1753 N N . GLY B 1 89 ? 3.855 -20.281 -3.316 1 95.81 89 GLY B N 1
ATOM 1754 C CA . GLY B 1 89 ? 4.371 -21.109 -4.398 1 95.81 89 GLY B CA 1
ATOM 1755 C C . GLY B 1 89 ? 3.533 -21.016 -5.664 1 95.81 89 GLY B C 1
ATOM 1756 O O . GLY B 1 89 ? 3.869 -21.625 -6.68 1 95.81 89 GLY B O 1
ATOM 1757 N N . ARG B 1 90 ? 2.465 -20.266 -5.602 1 98.31 90 ARG B N 1
ATOM 1758 C CA . ARG B 1 90 ? 1.549 -20.266 -6.738 1 98.31 90 ARG B CA 1
ATOM 1759 C C . ARG B 1 90 ? 1.486 -18.891 -7.395 1 98.31 90 ARG B C 1
ATOM 1761 O O . ARG B 1 90 ? 0.817 -18.719 -8.414 1 98.31 90 ARG B O 1
ATOM 1768 N N . VAL B 1 91 ? 2.201 -17.906 -6.93 1 98.31 91 VAL B N 1
ATOM 1769 C CA . VAL B 1 91 ? 2.188 -16.562 -7.512 1 98.31 91 VAL B CA 1
ATOM 1770 C C . VAL B 1 91 ? 3.604 -16.172 -7.918 1 98.31 91 VAL B C 1
ATOM 1772 O O . VAL B 1 91 ? 4.543 -16.281 -7.129 1 98.31 91 VAL B O 1
ATOM 1775 N N . HIS B 1 92 ? 3.752 -15.688 -9.211 1 97.88 92 HIS B N 1
ATOM 1776 C CA . HIS B 1 92 ? 5.066 -15.359 -9.75 1 97.88 92 HIS B CA 1
ATOM 1777 C C . HIS B 1 92 ? 4.988 -14.203 -10.742 1 97.88 92 HIS B C 1
ATOM 1779 O O . HIS B 1 92 ? 4.035 -14.117 -11.523 1 97.88 92 HIS B O 1
ATOM 1785 N N . PHE B 1 93 ? 6.004 -13.375 -10.617 1 98.56 93 PHE B N 1
ATOM 1786 C CA . PHE B 1 93 ? 6.137 -12.414 -11.711 1 98.56 93 PHE B CA 1
ATOM 1787 C C . PHE B 1 93 ? 6.426 -13.125 -13.023 1 98.56 93 PHE B C 1
ATOM 1789 O O . PHE B 1 93 ? 7.195 -14.086 -13.062 1 98.56 93 PHE B O 1
ATOM 1796 N N . THR B 1 94 ? 5.785 -12.672 -14.102 1 98 94 THR B N 1
ATOM 1797 C CA . THR B 1 94 ? 5.977 -13.297 -15.398 1 98 94 THR B CA 1
ATOM 1798 C C . THR B 1 94 ? 7.285 -12.836 -16.047 1 98 94 THR B C 1
ATOM 1800 O O . THR B 1 94 ? 7.895 -13.562 -16.828 1 98 94 THR B O 1
ATOM 1803 N N . SER B 1 95 ? 7.672 -11.539 -15.758 1 96.62 95 SER B N 1
ATOM 1804 C CA . SER B 1 95 ? 8.875 -10.961 -16.359 1 96.62 95 SER B CA 1
ATOM 1805 C C . SER B 1 95 ? 10.117 -11.336 -15.547 1 96.62 95 SER B C 1
ATOM 1807 O O . SER B 1 95 ? 10.086 -11.359 -14.32 1 96.62 95 SER B O 1
ATOM 1809 N N . ASN B 1 96 ? 11.258 -11.57 -16.234 1 93.62 96 ASN B N 1
ATOM 1810 C CA . ASN B 1 96 ? 12.547 -11.789 -15.594 1 93.62 96 ASN B CA 1
ATOM 1811 C C . ASN B 1 96 ? 13.211 -10.469 -15.203 1 93.62 96 ASN B C 1
ATOM 1813 O O . ASN B 1 96 ? 14.203 -10.453 -14.484 1 93.62 96 ASN B O 1
ATOM 1817 N N . ASP B 1 97 ? 12.648 -9.406 -15.688 1 95.62 97 ASP B N 1
ATOM 1818 C CA . ASP B 1 97 ? 13.148 -8.078 -15.375 1 95.62 97 ASP B CA 1
ATOM 1819 C C . ASP B 1 97 ? 12 -7.129 -15.023 1 95.62 97 ASP B C 1
ATOM 1821 O O . ASP B 1 97 ? 11.641 -6.262 -15.82 1 95.62 97 ASP B O 1
ATOM 1825 N N . VAL B 1 98 ? 11.508 -7.199 -13.859 1 96.25 98 VAL B N 1
ATOM 1826 C CA . VAL B 1 98 ? 10.336 -6.469 -13.375 1 96.25 98 VAL B CA 1
ATOM 1827 C C . VAL B 1 98 ? 10.586 -4.969 -13.477 1 96.25 98 VAL B C 1
ATOM 1829 O O . VAL B 1 98 ? 9.664 -4.195 -13.75 1 96.25 98 VAL B O 1
ATOM 1832 N N . LYS B 1 99 ? 11.859 -4.562 -13.297 1 95.44 99 LYS B N 1
ATOM 1833 C CA . LYS B 1 99 ? 12.195 -3.145 -13.266 1 95.44 99 LYS B CA 1
ATOM 1834 C C . LYS B 1 99 ? 12.023 -2.506 -14.641 1 95.44 99 LYS B C 1
ATOM 1836 O O . LYS B 1 99 ? 12 -1.279 -14.766 1 95.44 99 LYS B O 1
ATOM 1841 N N . SER B 1 100 ? 11.891 -3.316 -15.688 1 95 100 SER B N 1
ATOM 1842 C CA . SER B 1 100 ? 11.789 -2.812 -17.047 1 95 100 SER B CA 1
ATOM 1843 C C . SER B 1 100 ? 10.352 -2.443 -17.406 1 95 100 SER B C 1
ATOM 1845 O O . SER B 1 100 ? 10.047 -2.135 -18.562 1 95 100 SER B O 1
ATOM 1847 N N . GLY B 1 101 ? 9.414 -2.541 -16.453 1 97.75 101 GLY B N 1
ATOM 1848 C CA . GLY B 1 101 ? 8.102 -1.956 -16.688 1 97.75 101 GLY B CA 1
ATOM 1849 C C . GLY B 1 101 ? 6.996 -2.99 -16.781 1 97.75 101 GLY B C 1
ATOM 1850 O O . GLY B 1 101 ? 5.883 -2.68 -17.203 1 97.75 101 GLY B O 1
ATOM 1851 N N . ASP B 1 102 ? 7.309 -4.211 -16.469 1 98.5 102 ASP B N 1
ATOM 1852 C CA . ASP B 1 102 ? 6.289 -5.254 -16.5 1 98.5 102 ASP B CA 1
ATOM 1853 C C . ASP B 1 102 ? 6.207 -5.984 -15.164 1 98.5 102 ASP B C 1
ATOM 1855 O O . ASP B 1 102 ? 6.984 -6.906 -14.898 1 98.5 102 ASP B O 1
ATOM 1859 N N . ALA B 1 103 ? 5.148 -5.66 -14.406 1 98.62 103 ALA B N 1
ATOM 1860 C CA . ALA B 1 103 ? 4.938 -6.238 -13.086 1 98.62 103 ALA B CA 1
ATOM 1861 C C . ALA B 1 103 ? 3.824 -7.281 -13.109 1 98.62 103 ALA B C 1
ATOM 1863 O O . ALA B 1 103 ? 3.223 -7.59 -12.078 1 98.62 103 ALA B O 1
ATOM 1864 N N . SER B 1 104 ? 3.529 -7.867 -14.242 1 98.56 104 SER B N 1
ATOM 1865 C CA . SER B 1 104 ? 2.475 -8.867 -14.367 1 98.56 104 SER B CA 1
ATOM 1866 C C . SER B 1 104 ? 2.797 -10.117 -13.562 1 98.56 104 SER B C 1
ATOM 1868 O O . SER B 1 104 ? 3.967 -10.438 -13.336 1 98.56 104 SER B O 1
ATOM 1870 N N . ILE B 1 105 ? 1.755 -10.836 -13.195 1 98.56 105 ILE B N 1
ATOM 1871 C CA . ILE B 1 105 ? 1.985 -12.062 -12.438 1 98.56 105 ILE B CA 1
ATOM 1872 C C . ILE B 1 105 ? 1.122 -13.188 -13.008 1 98.56 105 ILE B C 1
ATOM 1874 O O . ILE B 1 105 ? 0.126 -12.93 -13.688 1 98.56 105 ILE B O 1
ATOM 1878 N N . ASN B 1 106 ? 1.568 -14.367 -12.703 1 98.44 106 ASN B N 1
ATOM 1879 C CA . ASN B 1 106 ? 0.758 -15.57 -12.852 1 98.44 106 ASN B CA 1
ATOM 1880 C C . ASN B 1 106 ? 0.333 -16.141 -11.5 1 98.44 106 ASN B C 1
ATOM 1882 O O . ASN B 1 106 ? 1.142 -16.219 -10.578 1 98.44 106 ASN B O 1
ATOM 1886 N N . VAL B 1 107 ? -0.919 -16.484 -11.406 1 98.44 107 VAL B N 1
ATOM 1887 C CA . VAL B 1 107 ? -1.425 -17.297 -10.305 1 98.44 107 VAL B CA 1
ATOM 1888 C C . VAL B 1 107 ? -1.751 -18.703 -10.82 1 98.44 107 VAL B C 1
ATOM 1890 O O . VAL B 1 107 ? -2.68 -18.875 -11.609 1 98.44 107 VAL B O 1
ATOM 1893 N N . THR B 1 108 ? -0.991 -19.656 -10.383 1 98.44 108 THR B N 1
ATOM 1894 C CA . THR B 1 108 ? -1.115 -21 -10.938 1 98.44 108 THR B CA 1
ATOM 1895 C C . THR B 1 108 ? -2.031 -21.859 -10.078 1 98.44 108 THR B C 1
ATOM 1897 O O . THR B 1 108 ? -2.311 -21.516 -8.93 1 98.44 108 THR B O 1
ATOM 1900 N N . ASN B 1 109 ? -2.578 -22.922 -10.648 1 98.12 109 ASN B N 1
ATOM 1901 C CA . ASN B 1 109 ? -3.416 -23.891 -9.953 1 98.12 109 ASN B CA 1
ATOM 1902 C C . ASN B 1 109 ? -4.508 -23.203 -9.133 1 98.12 109 ASN B C 1
ATOM 1904 O O . ASN B 1 109 ? -4.629 -23.438 -7.93 1 98.12 109 ASN B O 1
ATOM 1908 N N . LEU B 1 110 ? -5.32 -22.484 -9.844 1 98.38 110 LEU B N 1
ATOM 1909 C CA . LEU B 1 110 ? -6.34 -21.641 -9.227 1 98.38 110 LEU B CA 1
ATOM 1910 C C . LEU B 1 110 ? -7.297 -22.484 -8.391 1 98.38 110 LEU B C 1
ATOM 1912 O O . LEU B 1 110 ? -7.707 -23.562 -8.805 1 98.38 110 LEU B O 1
ATOM 1916 N N . GLN B 1 111 ? -7.586 -21.953 -7.23 1 97.88 111 GLN B N 1
ATOM 1917 C CA . GLN B 1 111 ? -8.586 -22.5 -6.324 1 97.88 111 GLN B CA 1
ATOM 1918 C C . GLN B 1 111 ? -9.773 -21.562 -6.18 1 97.88 111 GLN B C 1
ATOM 1920 O O . GLN B 1 111 ? -9.68 -20.375 -6.512 1 97.88 111 GLN B O 1
ATOM 1925 N N . LEU B 1 112 ? -10.922 -22.062 -5.688 1 96.75 112 LEU B N 1
ATOM 1926 C CA . LEU B 1 112 ? -12.102 -21.234 -5.48 1 96.75 112 LEU B CA 1
ATOM 1927 C C . LEU B 1 112 ? -11.812 -20.125 -4.48 1 96.75 112 LEU B C 1
ATOM 1929 O O . LEU B 1 112 ? -12.359 -19.016 -4.59 1 96.75 112 LEU B O 1
ATOM 1933 N N . SER B 1 113 ? -10.867 -20.406 -3.559 1 95.81 113 SER B N 1
ATOM 1934 C CA . SER B 1 113 ? -10.531 -19.453 -2.512 1 95.81 113 SER B CA 1
ATOM 1935 C C . SER B 1 113 ? -9.719 -18.281 -3.07 1 95.81 113 SER B C 1
ATOM 1937 O O . SER B 1 113 ? -9.516 -17.281 -2.389 1 95.81 113 SER B O 1
ATOM 1939 N N . ASP B 1 114 ? -9.312 -18.453 -4.32 1 97.62 114 ASP B N 1
ATOM 1940 C CA . ASP B 1 114 ? -8.477 -17.406 -4.914 1 97.62 114 ASP B CA 1
ATOM 1941 C C . ASP B 1 114 ? -9.328 -16.281 -5.484 1 97.62 114 ASP B C 1
ATOM 1943 O O . ASP B 1 114 ? -8.805 -15.242 -5.887 1 97.62 114 ASP B O 1
ATOM 1947 N N . ILE B 1 115 ? -10.68 -16.453 -5.512 1 96.31 115 ILE B N 1
ATOM 1948 C CA . ILE B 1 115 ? -11.578 -15.422 -6.012 1 96.31 115 ILE B CA 1
ATOM 1949 C C . ILE B 1 115 ? -11.461 -14.172 -5.145 1 96.31 115 ILE B C 1
ATOM 1951 O O . ILE B 1 115 ? -11.469 -14.258 -3.914 1 96.31 115 ILE B O 1
ATOM 1955 N N . GLY B 1 116 ? -11.414 -13.047 -5.879 1 94.5 116 GLY B N 1
ATOM 1956 C CA . GLY B 1 116 ? -11.344 -11.805 -5.121 1 94.5 116 GLY B CA 1
ATOM 1957 C C . GLY B 1 116 ? -10.773 -10.648 -5.922 1 94.5 116 GLY B C 1
ATOM 1958 O O . GLY B 1 116 ? -10.594 -10.758 -7.137 1 94.5 116 GLY B O 1
ATOM 1959 N N . THR B 1 117 ? -10.562 -9.523 -5.23 1 94.81 117 THR B N 1
ATOM 1960 C CA . THR B 1 117 ? -10.008 -8.328 -5.844 1 94.81 117 THR B CA 1
ATOM 1961 C C . THR B 1 117 ? -8.508 -8.234 -5.59 1 94.81 117 THR B C 1
ATOM 1963 O O . THR B 1 117 ? -8.062 -8.258 -4.441 1 94.81 117 THR B O 1
ATOM 1966 N N . TYR B 1 118 ? -7.82 -8.211 -6.66 1 96.38 118 TYR B N 1
ATOM 1967 C CA . TYR B 1 118 ? -6.371 -8.055 -6.625 1 96.38 118 TYR B CA 1
ATOM 1968 C C . TYR B 1 118 ? -5.965 -6.633 -6.996 1 96.38 118 TYR B C 1
ATOM 1970 O O . TYR B 1 118 ? -6.691 -5.941 -7.711 1 96.38 118 TYR B O 1
ATOM 1978 N N . GLN B 1 119 ? -4.777 -6.199 -6.492 1 96.38 119 GLN B N 1
ATOM 1979 C CA . GLN B 1 119 ? -4.293 -4.852 -6.766 1 96.38 119 GLN B CA 1
ATOM 1980 C C . GLN B 1 119 ? -2.799 -4.852 -7.07 1 96.38 119 GLN B C 1
ATOM 1982 O O . GLN B 1 119 ? -2.016 -5.48 -6.359 1 96.38 119 GLN B O 1
ATOM 1987 N N . CYS B 1 120 ? -2.422 -4.277 -8.156 1 98.19 120 CYS B N 1
ATOM 1988 C CA . CYS B 1 120 ? -1.025 -3.996 -8.469 1 98.19 120 CYS B CA 1
ATOM 1989 C C . CYS B 1 120 ? -0.654 -2.57 -8.078 1 98.19 120 CYS B C 1
ATOM 1991 O O . CYS B 1 120 ? -1.262 -1.612 -8.555 1 98.19 120 CYS B O 1
ATOM 1993 N N . LYS B 1 121 ? 0.269 -2.379 -7.211 1 98 121 LYS B N 1
ATOM 1994 C CA . LYS B 1 121 ? 0.751 -1.072 -6.773 1 98 121 LYS B CA 1
ATOM 1995 C C . LYS B 1 121 ? 2.221 -0.879 -7.137 1 98 121 LYS B C 1
ATOM 1997 O O . LYS B 1 121 ? 3.076 -1.664 -6.723 1 98 121 LYS B O 1
ATOM 2002 N N . VAL B 1 122 ? 2.557 0.118 -7.859 1 98.5 122 VAL B N 1
ATOM 2003 C CA . VAL B 1 122 ? 3.916 0.473 -8.25 1 98.5 122 VAL B CA 1
ATOM 2004 C C . VAL B 1 122 ? 4.293 1.825 -7.652 1 98.5 122 VAL B C 1
ATOM 2006 O O . VAL B 1 122 ? 3.527 2.787 -7.742 1 98.5 122 VAL B O 1
ATOM 2009 N N . LYS B 1 123 ? 5.441 1.852 -7.031 1 98.31 123 LYS B N 1
ATOM 2010 C CA . LYS B 1 123 ? 5.852 3.092 -6.383 1 98.31 123 LYS B CA 1
ATOM 2011 C C . LYS B 1 123 ? 7.332 3.375 -6.625 1 98.31 123 LYS B C 1
ATOM 2013 O O . LYS B 1 123 ? 8.172 2.488 -6.465 1 98.31 123 LYS B O 1
ATOM 2018 N N . LYS B 1 124 ? 7.641 4.449 -7.031 1 97.75 124 LYS B N 1
ATOM 2019 C CA . LYS B 1 124 ? 8.938 5.117 -7.051 1 97.75 124 LYS B CA 1
ATOM 2020 C C . LYS B 1 124 ? 8.789 6.621 -6.844 1 97.75 124 LYS B C 1
ATOM 2022 O O . LYS B 1 124 ? 8.344 7.336 -7.742 1 97.75 124 LYS B O 1
ATOM 2027 N N . ALA B 1 125 ? 9.172 7.094 -5.723 1 96.38 125 ALA B N 1
ATOM 2028 C CA . ALA B 1 125 ? 8.805 8.438 -5.277 1 96.38 125 ALA B CA 1
ATOM 2029 C C . ALA B 1 125 ? 9.281 9.492 -6.262 1 96.38 125 ALA B C 1
ATOM 2031 O O . ALA B 1 125 ? 10.414 9.43 -6.754 1 96.38 125 ALA B O 1
ATOM 2032 N N . PRO B 1 126 ? 8.422 10.445 -6.488 1 97.12 126 PRO B N 1
ATOM 2033 C CA . PRO B 1 126 ? 7.098 10.672 -5.906 1 97.12 126 PRO B CA 1
ATOM 2034 C C . PRO B 1 126 ? 5.996 9.883 -6.617 1 97.12 126 PRO B C 1
ATOM 2036 O O . PRO B 1 126 ? 4.828 9.961 -6.227 1 97.12 126 PRO B O 1
ATOM 2039 N N . GLY B 1 127 ? 6.285 9.086 -7.617 1 97.5 127 GLY B N 1
ATOM 2040 C CA . GLY B 1 127 ? 5.281 8.344 -8.359 1 97.5 127 GLY B CA 1
ATOM 2041 C C . GLY B 1 127 ? 4.645 7.23 -7.551 1 97.5 127 GLY B C 1
ATOM 2042 O O . GLY B 1 127 ? 5.336 6.5 -6.84 1 97.5 127 GLY B O 1
ATOM 2043 N N . VAL B 1 128 ? 3.371 7.152 -7.559 1 97.19 128 VAL B N 1
ATOM 2044 C CA . VAL B 1 128 ? 2.588 6.062 -6.992 1 97.19 128 VAL B CA 1
ATOM 2045 C C . VAL B 1 128 ? 1.394 5.758 -7.895 1 97.19 128 VAL B C 1
ATOM 2047 O O . VAL B 1 128 ? 0.634 6.66 -8.25 1 97.19 128 VAL B O 1
ATOM 2050 N N . ALA B 1 129 ? 1.253 4.531 -8.258 1 96.5 129 ALA B N 1
ATOM 2051 C CA . ALA B 1 129 ? 0.114 4.133 -9.078 1 96.5 129 ALA B CA 1
ATOM 2052 C C . ALA B 1 129 ? -0.442 2.785 -8.633 1 96.5 129 ALA B C 1
ATOM 2054 O O . ALA B 1 129 ? 0.306 1.921 -8.172 1 96.5 129 ALA B O 1
ATOM 2055 N N . ASN B 1 130 ? -1.731 2.654 -8.734 1 95.44 130 ASN B N 1
ATOM 2056 C CA . ASN B 1 130 ? -2.445 1.44 -8.352 1 95.44 130 ASN B CA 1
ATOM 2057 C C . ASN B 1 130 ? -3.521 1.079 -9.367 1 95.44 130 ASN B C 1
ATOM 2059 O O . ASN B 1 130 ? -4.109 1.962 -10 1 95.44 130 ASN B O 1
ATOM 2063 N N . LYS B 1 131 ? -3.744 -0.183 -9.523 1 95.06 131 LYS B N 1
ATOM 2064 C CA . LYS B 1 131 ? -4.848 -0.677 -10.344 1 95.06 131 LYS B CA 1
ATOM 2065 C C . LYS B 1 131 ? -5.438 -1.956 -9.758 1 95.06 131 LYS B C 1
ATOM 2067 O O . LYS B 1 131 ? -4.699 -2.836 -9.305 1 95.06 131 LYS B O 1
ATOM 2072 N N . LYS B 1 132 ? -6.789 -2.055 -9.75 1 93.81 132 LYS B N 1
ATOM 2073 C CA . LYS B 1 132 ? -7.461 -3.23 -9.203 1 93.81 132 LYS B CA 1
ATOM 2074 C C . LYS B 1 132 ? -7.922 -4.164 -10.32 1 93.81 132 LYS B C 1
ATOM 2076 O O . LYS B 1 132 ? -8.219 -3.719 -11.43 1 93.81 132 LYS B O 1
ATOM 2081 N N . PHE B 1 133 ? -7.984 -5.406 -10.008 1 94.31 133 PHE B N 1
ATOM 2082 C CA . PHE B 1 133 ? -8.445 -6.477 -10.883 1 94.31 133 PHE B CA 1
ATOM 2083 C C . PHE B 1 133 ? -9.359 -7.434 -10.125 1 94.31 133 PHE B C 1
ATOM 2085 O O . PHE B 1 133 ? -9.062 -7.828 -9 1 94.31 133 PHE B O 1
ATOM 2092 N N . LEU B 1 134 ? -10.438 -7.789 -10.734 1 95.44 134 LEU B N 1
ATOM 2093 C CA . LEU B 1 134 ? -11.305 -8.805 -10.148 1 95.44 134 LEU B CA 1
ATOM 2094 C C . LEU B 1 134 ? -11.055 -10.164 -10.781 1 95.44 134 LEU B C 1
ATOM 2096 O O . LEU B 1 134 ? -11.156 -10.328 -12 1 95.44 134 LEU B O 1
ATOM 2100 N N . LEU B 1 135 ? -10.633 -11.117 -9.938 1 97 135 LEU B N 1
ATOM 2101 C CA . LEU B 1 135 ? -10.438 -12.492 -10.383 1 97 135 LEU B CA 1
ATOM 2102 C C . LEU B 1 135 ? -11.609 -13.375 -9.969 1 97 135 LEU B C 1
ATOM 2104 O O . LEU B 1 135 ? -11.961 -13.438 -8.789 1 97 135 LEU B O 1
ATOM 2108 N N . THR B 1 136 ? -12.219 -13.992 -11 1 96.81 136 THR B N 1
ATOM 2109 C CA . THR B 1 136 ? -13.352 -14.875 -10.758 1 96.81 136 THR B CA 1
ATOM 2110 C C . THR B 1 136 ? -13.141 -16.219 -11.453 1 96.81 136 THR B C 1
ATOM 2112 O O . THR B 1 136 ? -12.414 -16.312 -12.445 1 96.81 136 THR B O 1
#